Protein AF-A0A857JDK9-F1 (afdb_monomer)

Radius of gyration: 21.18 Å; Cα contacts (8 Å, |Δi|>4): 197; chains: 1; bounding box: 54×56×52 Å

Structure (mmCIF, N/CA/C/O backbone):
data_AF-A0A857JDK9-F1
#
_entry.id   AF-A0A857JDK9-F1
#
loop_
_atom_site.group_PDB
_atom_site.id
_atom_site.type_symbol
_atom_site.label_atom_id
_atom_site.label_alt_id
_atom_site.label_comp_id
_atom_site.label_asym_id
_atom_site.label_entity_id
_atom_site.label_seq_id
_atom_site.pdbx_PDB_ins_code
_atom_site.Cartn_x
_atom_site.Cartn_y
_atom_site.Cartn_z
_atom_site.occupancy
_atom_site.B_iso_or_equiv
_atom_site.auth_seq_id
_atom_site.auth_comp_id
_atom_site.auth_asym_id
_atom_site.auth_atom_id
_atom_site.pdbx_PDB_model_num
ATOM 1 N N . MET A 1 1 ? -16.443 28.268 -29.233 1.00 35.53 1 MET A N 1
ATOM 2 C CA . MET A 1 1 ? -16.401 27.951 -27.791 1.00 35.53 1 MET A CA 1
ATOM 3 C C . MET A 1 1 ? -15.581 29.027 -27.100 1.00 35.53 1 MET A C 1
ATOM 5 O O . MET A 1 1 ? -14.457 29.266 -27.519 1.00 35.53 1 MET A O 1
ATOM 9 N N . GLN A 1 2 ? -16.173 29.746 -26.145 1.00 27.56 2 GLN A N 1
ATOM 10 C CA . GLN A 1 2 ? -15.472 30.729 -25.313 1.00 27.56 2 GLN A CA 1
ATOM 11 C C . GLN A 1 2 ? -14.700 29.979 -24.227 1.00 27.56 2 GLN A C 1
ATOM 13 O O . GLN A 1 2 ? -15.303 29.246 -23.450 1.00 27.56 2 GLN A O 1
ATOM 18 N N . ILE A 1 3 ? -13.385 30.173 -24.167 1.00 32.03 3 ILE A N 1
ATOM 19 C CA . ILE A 1 3 ? -12.584 29.776 -23.008 1.00 32.03 3 ILE A CA 1
ATOM 20 C C . ILE A 1 3 ? -12.916 30.787 -21.906 1.00 32.03 3 ILE A C 1
ATOM 22 O O . ILE A 1 3 ? -12.549 31.960 -22.015 1.00 32.03 3 ILE A O 1
ATOM 26 N N . GLN A 1 4 ? -13.664 30.365 -20.883 1.00 35.44 4 GLN A N 1
ATOM 27 C CA . GLN A 1 4 ? -13.839 31.154 -19.665 1.00 35.44 4 GLN A CA 1
ATOM 28 C C . GLN A 1 4 ? -12.470 31.270 -18.987 1.00 35.44 4 GLN A C 1
ATOM 30 O O . GLN A 1 4 ? -11.986 30.332 -18.365 1.00 35.44 4 GLN A O 1
ATOM 35 N N . GLN A 1 5 ? -11.820 32.419 -19.163 1.00 38.00 5 GLN A N 1
ATOM 36 C CA . GLN A 1 5 ? -10.618 32.772 -18.421 1.00 38.00 5 GLN A CA 1
ATOM 37 C C . GLN A 1 5 ? -11.005 32.978 -16.955 1.00 38.00 5 GLN A C 1
ATOM 39 O O . GLN A 1 5 ? -11.599 34.001 -16.609 1.00 38.00 5 GLN A O 1
ATOM 44 N N . SER A 1 6 ? -10.648 32.034 -16.090 1.00 41.31 6 SER A N 1
ATOM 45 C CA . SER A 1 6 ? -10.535 32.245 -14.648 1.00 41.31 6 SER A CA 1
ATOM 46 C C . SER A 1 6 ? -9.428 33.277 -14.391 1.00 41.31 6 SER A C 1
ATOM 48 O O . SER A 1 6 ? -8.268 32.952 -14.157 1.00 41.31 6 SER A O 1
ATOM 50 N N . LYS A 1 7 ? -9.773 34.563 -14.524 1.00 42.25 7 LYS A N 1
ATOM 51 C CA . LYS A 1 7 ? -8.915 35.690 -14.151 1.00 42.25 7 LYS A CA 1
ATOM 52 C C . 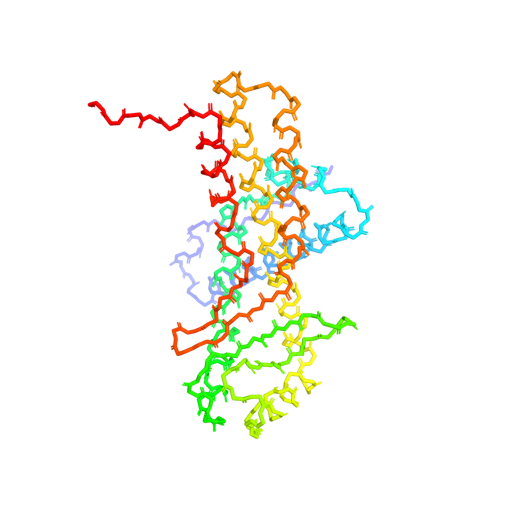LYS A 1 7 ? -9.014 35.920 -12.647 1.00 42.25 7 LYS A C 1
ATOM 54 O O . LYS A 1 7 ? -9.751 36.791 -12.200 1.00 42.25 7 LYS A O 1
ATOM 59 N N . THR A 1 8 ? -8.221 35.179 -11.896 1.00 50.22 8 THR A N 1
ATOM 60 C CA . THR A 1 8 ? -7.732 35.641 -10.596 1.00 50.22 8 THR A CA 1
ATOM 61 C C . THR A 1 8 ? -6.221 35.588 -10.704 1.00 50.22 8 THR A C 1
ATOM 63 O O . THR A 1 8 ? -5.626 34.515 -10.776 1.00 50.22 8 THR A O 1
ATOM 66 N N . SER A 1 9 ? -5.601 36.751 -10.889 1.00 49.38 9 SER A N 1
ATOM 67 C CA . SER A 1 9 ? -4.153 36.822 -11.053 1.00 49.38 9 SER A CA 1
ATOM 68 C C . SER A 1 9 ? -3.476 36.665 -9.691 1.00 49.38 9 SER A C 1
ATOM 70 O O . SER A 1 9 ? -4.052 37.010 -8.661 1.00 49.38 9 SER A O 1
ATOM 72 N N . LEU A 1 10 ? -2.220 36.210 -9.674 1.00 39.38 10 LEU A N 1
ATOM 73 C CA . LEU A 1 10 ? -1.397 36.128 -8.456 1.00 39.38 10 LEU A CA 1
ATOM 74 C C . LEU A 1 10 ? -1.313 37.466 -7.684 1.00 39.38 10 LEU A C 1
ATOM 76 O O . LEU A 1 10 ? -1.013 37.477 -6.495 1.00 39.38 10 LEU A O 1
ATOM 80 N N . PHE A 1 11 ? -1.597 38.592 -8.346 1.00 43.22 11 PHE A N 1
ATOM 81 C CA . PHE A 1 11 ? -1.639 39.919 -7.735 1.00 43.22 11 PHE A CA 1
ATOM 82 C C . PHE A 1 11 ? -2.925 40.189 -6.941 1.00 43.22 11 PHE A C 1
ATOM 84 O O . PHE A 1 11 ? -2.872 40.913 -5.950 1.00 43.22 11 PHE A O 1
ATOM 91 N N . ASP A 1 12 ? -4.052 39.580 -7.315 1.00 45.41 12 ASP A N 1
ATOM 92 C CA . ASP A 1 12 ? -5.313 39.684 -6.562 1.00 45.41 12 ASP A CA 1
ATOM 93 C C . ASP A 1 12 ? -5.228 38.903 -5.238 1.00 45.41 12 ASP A C 1
ATOM 95 O O . ASP A 1 12 ? -5.815 39.273 -4.224 1.00 45.41 12 ASP A O 1
ATOM 99 N N . TYR A 1 13 ? -4.404 37.857 -5.244 1.00 37.84 13 TYR A N 1
ATOM 100 C CA . TYR A 1 13 ? -4.172 36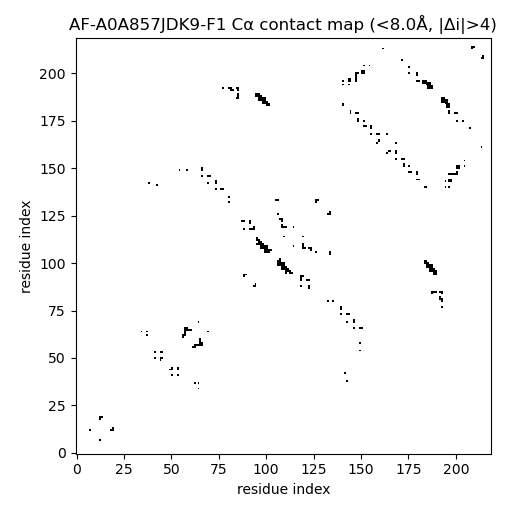.919 -4.154 1.00 37.84 13 TYR A CA 1
ATOM 101 C C . TYR A 1 13 ? -3.346 37.501 -2.988 1.00 37.84 13 TYR A C 1
ATOM 103 O O . TYR A 1 13 ? -3.531 37.123 -1.835 1.00 37.84 13 TYR A O 1
ATOM 111 N N . LEU A 1 14 ? -2.463 38.468 -3.260 1.00 41.88 14 LEU A N 1
ATOM 112 C CA . LEU A 1 14 ? -1.637 39.126 -2.236 1.00 41.88 14 LEU A CA 1
ATOM 113 C C . LEU A 1 14 ? -2.376 40.237 -1.468 1.00 41.88 14 LEU A C 1
ATOM 115 O O . LEU A 1 14 ? -1.897 40.668 -0.422 1.00 41.88 14 LEU A O 1
ATOM 119 N N . ASN A 1 15 ? -3.523 40.706 -1.972 1.00 46.59 15 ASN A N 1
ATOM 120 C CA . ASN A 1 15 ? -4.232 41.874 -1.435 1.00 46.59 15 ASN A CA 1
ATOM 121 C C . ASN A 1 15 ? -5.469 41.543 -0.579 1.00 46.59 15 ASN A C 1
ATOM 123 O O . ASN A 1 15 ? -5.971 42.442 0.090 1.00 46.59 15 ASN A O 1
ATOM 127 N N . ASN A 1 16 ? -5.962 40.298 -0.575 1.00 46.12 16 ASN A N 1
ATOM 128 C CA . ASN A 1 16 ? -7.158 39.895 0.179 1.00 46.12 16 ASN A CA 1
ATOM 129 C C . ASN A 1 16 ? -6.981 38.499 0.797 1.00 46.12 16 ASN A C 1
ATOM 131 O O . ASN A 1 16 ? -7.274 37.477 0.179 1.00 46.12 16 ASN A O 1
ATOM 135 N N . THR A 1 17 ? -6.509 38.454 2.042 1.00 48.12 17 THR A N 1
ATOM 136 C CA . THR A 1 17 ? -6.147 37.209 2.738 1.00 48.12 17 THR A CA 1
ATOM 137 C C . THR A 1 17 ? -7.332 36.281 3.028 1.00 48.12 17 THR A C 1
ATOM 139 O O . THR A 1 17 ? -7.146 35.071 3.022 1.00 48.12 17 THR A O 1
ATOM 142 N N . SER A 1 18 ? -8.556 36.792 3.216 1.00 49.06 18 SER A N 1
ATOM 143 C CA . SER A 1 18 ? -9.732 35.940 3.487 1.00 49.06 18 SER A CA 1
ATOM 144 C C . SER A 1 18 ? -10.300 35.252 2.242 1.00 49.06 18 SER A C 1
ATOM 146 O O . SER A 1 18 ? -10.781 34.125 2.330 1.00 49.06 18 SER A O 1
ATOM 148 N N . ASP A 1 19 ? -10.238 35.911 1.082 1.00 48.28 19 ASP A N 1
ATOM 149 C CA . ASP A 1 19 ? -10.703 35.338 -0.188 1.00 48.28 19 ASP A CA 1
ATOM 150 C C . ASP A 1 19 ? -9.644 34.410 -0.799 1.00 48.28 19 ASP A C 1
ATOM 152 O O . ASP A 1 19 ? -9.988 33.465 -1.506 1.00 48.28 19 ASP A O 1
ATOM 156 N N . ALA A 1 20 ? -8.362 34.637 -0.491 1.00 43.44 20 ALA A N 1
ATOM 157 C CA . ALA A 1 20 ? -7.249 33.798 -0.926 1.00 43.44 20 ALA A CA 1
ATOM 158 C C . ALA A 1 20 ? -7.304 32.384 -0.325 1.00 43.44 20 ALA A C 1
ATOM 160 O O . ALA A 1 20 ? -7.076 31.417 -1.053 1.00 43.44 20 ALA A O 1
ATOM 161 N N . ASP A 1 21 ? -7.669 32.245 0.953 1.00 41.09 21 ASP A N 1
ATOM 162 C CA . ASP A 1 21 ? -7.816 30.938 1.608 1.00 41.09 21 ASP A CA 1
ATOM 163 C C . ASP A 1 21 ? -9.033 30.169 1.080 1.00 41.09 21 ASP A C 1
ATOM 165 O O . ASP A 1 21 ? -8.937 28.977 0.802 1.00 41.09 21 ASP A O 1
ATOM 169 N N . ALA A 1 22 ? -10.166 30.841 0.853 1.00 44.59 22 ALA A N 1
ATOM 170 C CA . ALA A 1 22 ? -11.345 30.213 0.253 1.00 44.59 22 ALA A CA 1
ATOM 171 C C . ALA A 1 22 ? -11.116 29.846 -1.225 1.00 44.59 22 ALA A C 1
A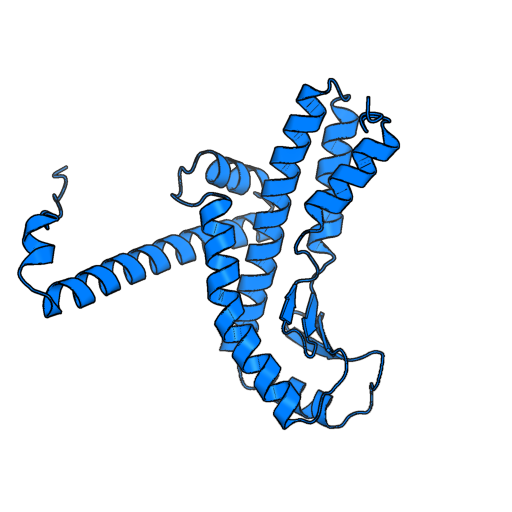TOM 173 O O . ALA A 1 22 ? -11.549 28.785 -1.676 1.00 44.59 22 ALA A O 1
ATOM 174 N N . ALA A 1 23 ? -10.396 30.685 -1.976 1.00 43.09 23 ALA A N 1
ATOM 175 C CA . ALA A 1 23 ? -10.008 30.406 -3.354 1.00 43.09 23 ALA A CA 1
ATOM 176 C C . ALA A 1 23 ? -9.020 29.235 -3.425 1.00 43.09 23 ALA A C 1
ATOM 178 O O . ALA A 1 23 ? -9.242 28.319 -4.213 1.00 43.09 23 ALA A O 1
ATOM 179 N N . LEU A 1 24 ? -7.994 29.205 -2.567 1.00 38.72 24 LEU A N 1
ATOM 180 C CA . LEU A 1 24 ? -7.112 28.047 -2.414 1.00 38.72 24 LEU A CA 1
ATOM 181 C C . LEU A 1 24 ? -7.887 26.799 -2.071 1.00 38.72 24 LEU A C 1
ATOM 183 O O . LEU A 1 24 ? -7.685 25.784 -2.716 1.00 38.72 24 LEU A O 1
ATOM 187 N N . GLN A 1 25 ? -8.758 26.872 -1.069 1.00 41.59 25 GLN A N 1
ATOM 188 C CA . GLN A 1 25 ? -9.520 25.723 -0.626 1.00 41.59 25 GLN A CA 1
ATOM 189 C C . GLN A 1 25 ? -10.416 25.225 -1.757 1.00 41.59 25 GLN A C 1
ATOM 191 O O . GLN A 1 25 ? -10.451 24.032 -2.004 1.00 41.59 25 GLN A O 1
ATOM 196 N N . SER A 1 26 ? -11.027 26.119 -2.540 1.00 39.31 26 SER A N 1
ATOM 197 C CA . SER A 1 26 ? -11.817 25.738 -3.715 1.00 39.31 26 SER A CA 1
ATOM 198 C C . SER A 1 26 ? -10.978 25.153 -4.857 1.00 39.31 26 SER A C 1
ATOM 200 O O . SER A 1 26 ? -11.434 24.233 -5.526 1.00 39.31 26 SER A O 1
ATOM 202 N N . VAL A 1 27 ? -9.744 25.627 -5.067 1.00 41.16 27 VAL A N 1
ATOM 203 C CA . VAL A 1 27 ? -8.802 25.070 -6.053 1.00 41.16 27 VAL A CA 1
ATOM 204 C C . VAL A 1 27 ? -8.286 23.710 -5.590 1.00 41.16 27 VAL A C 1
ATOM 206 O O . VAL A 1 27 ? -8.228 22.780 -6.387 1.00 41.16 27 VAL A O 1
ATOM 209 N N . VAL A 1 28 ? -7.978 23.575 -4.302 1.00 43.22 28 VAL A N 1
ATOM 210 C CA . VAL A 1 28 ? -7.569 22.332 -3.645 1.00 43.22 28 VAL A CA 1
ATOM 211 C C . VAL A 1 28 ? -8.711 21.324 -3.659 1.00 43.22 28 VAL A C 1
ATOM 213 O O . VAL A 1 28 ? -8.476 20.159 -3.945 1.00 43.22 28 VAL A O 1
ATOM 216 N N . ASP A 1 29 ? -9.946 21.743 -3.402 1.00 41.91 29 ASP A N 1
ATOM 217 C CA . ASP A 1 29 ? -11.120 20.872 -3.402 1.00 41.91 29 ASP A CA 1
ATOM 218 C C . ASP A 1 29 ? -11.537 20.501 -4.830 1.00 41.91 29 ASP A C 1
ATOM 220 O O . ASP A 1 29 ? -11.899 19.355 -5.082 1.00 41.91 29 ASP A O 1
ATOM 224 N N . ALA A 1 30 ? -11.402 21.411 -5.799 1.00 38.66 30 ALA A N 1
ATOM 225 C CA . ALA A 1 30 ? -11.579 21.100 -7.217 1.00 38.66 30 ALA A CA 1
ATOM 226 C C . ALA A 1 30 ? -10.487 20.150 -7.734 1.00 38.66 30 ALA A C 1
ATOM 228 O O . ALA A 1 30 ? -10.795 19.220 -8.477 1.00 38.66 30 ALA A O 1
ATOM 229 N N . GLN A 1 31 ? -9.230 20.330 -7.313 1.00 40.09 31 GLN A N 1
ATOM 230 C CA . GLN A 1 31 ? -8.159 19.371 -7.586 1.00 40.09 31 GLN A CA 1
ATOM 231 C C . GLN A 1 31 ? -8.458 18.029 -6.937 1.00 40.09 31 GLN A C 1
ATOM 233 O O . GLN A 1 31 ? -8.435 17.030 -7.638 1.00 40.09 31 GLN A O 1
ATOM 238 N N . LYS A 1 32 ? -8.809 17.986 -5.649 1.00 42.72 32 LYS A N 1
ATOM 239 C CA . LYS A 1 32 ? -9.212 16.750 -4.968 1.00 42.72 32 LYS A CA 1
ATOM 240 C C . LYS A 1 32 ? -10.331 16.050 -5.729 1.00 42.72 32 LYS A C 1
ATOM 242 O O . LYS A 1 32 ? -10.192 14.874 -6.010 1.00 42.72 32 LYS A O 1
ATOM 247 N N . ASN A 1 33 ? -11.387 16.755 -6.131 1.00 45.09 33 ASN A N 1
ATOM 248 C CA . ASN A 1 33 ? -12.508 16.157 -6.860 1.00 45.09 33 ASN A CA 1
ATOM 249 C C . ASN A 1 33 ? -12.108 15.622 -8.245 1.00 45.09 33 ASN A C 1
ATOM 251 O O . ASN A 1 33 ? -12.522 14.525 -8.605 1.00 45.09 33 ASN A O 1
ATOM 255 N N . ASN A 1 34 ? -11.276 16.345 -9.000 1.00 47.91 34 ASN A N 1
ATOM 256 C CA . ASN A 1 34 ? -10.747 15.859 -10.282 1.00 47.91 34 ASN A CA 1
ATOM 257 C C . ASN A 1 34 ? -9.787 14.671 -10.102 1.00 47.91 34 ASN A C 1
ATOM 259 O O . ASN A 1 34 ? -9.758 13.771 -10.933 1.00 47.91 34 ASN A O 1
ATOM 263 N N . LEU A 1 35 ? -9.032 14.647 -9.004 1.00 49.50 35 LEU A N 1
ATOM 264 C CA . LEU A 1 35 ? -8.127 13.556 -8.648 1.00 49.50 35 LEU A CA 1
ATOM 265 C C . LEU A 1 35 ? -8.890 12.316 -8.169 1.00 49.50 35 LEU A C 1
ATOM 267 O O . LEU A 1 35 ? -8.536 11.219 -8.571 1.00 49.50 35 LEU A O 1
ATOM 271 N N . TYR A 1 36 ? -9.953 12.470 -7.373 1.00 49.72 36 TYR A N 1
ATOM 272 C CA . TYR A 1 36 ? -10.844 11.372 -6.980 1.00 49.72 36 TYR A CA 1
ATOM 273 C C . TYR A 1 36 ? -11.598 10.805 -8.184 1.00 49.72 36 TYR A C 1
ATOM 275 O O . TYR A 1 36 ? -11.778 9.598 -8.269 1.00 49.72 36 TYR A O 1
ATOM 283 N N . ALA A 1 37 ? -11.996 11.649 -9.141 1.00 51.91 37 ALA A N 1
ATOM 284 C CA . ALA A 1 37 ? -12.557 11.183 -10.407 1.00 51.91 37 ALA A CA 1
ATOM 285 C C . ALA A 1 37 ? -11.515 10.409 -11.232 1.00 51.91 37 ALA A C 1
ATOM 287 O O . ALA A 1 37 ? -11.806 9.315 -11.695 1.00 51.91 37 ALA A O 1
ATOM 288 N N . GLY A 1 38 ? -10.284 10.924 -11.341 1.00 52.78 38 GLY A N 1
ATOM 289 C CA . GLY A 1 38 ? -9.185 10.229 -12.015 1.00 52.78 38 GLY A CA 1
ATOM 290 C C . GLY A 1 38 ? -8.786 8.918 -11.332 1.00 52.78 38 GLY A C 1
ATOM 291 O O . GLY A 1 38 ? -8.451 7.959 -12.016 1.00 52.78 38 GLY A O 1
ATOM 292 N N . LEU A 1 39 ? -8.863 8.854 -10.001 1.00 53.47 39 LEU A N 1
ATOM 293 C CA . LEU A 1 39 ? -8.615 7.643 -9.225 1.00 53.47 39 LEU A CA 1
ATOM 294 C C . LEU A 1 39 ? -9.748 6.632 -9.380 1.00 53.47 39 LEU A C 1
ATOM 296 O O . LEU A 1 39 ? -9.473 5.471 -9.625 1.00 53.47 39 LEU A O 1
ATOM 300 N N . SER A 1 40 ? -11.005 7.070 -9.324 1.00 56.97 40 SER A N 1
ATOM 301 C CA . SER A 1 40 ? -12.151 6.194 -9.572 1.00 56.97 40 SER A CA 1
ATOM 302 C C . SER A 1 40 ? -12.147 5.669 -11.009 1.00 56.97 40 SER A C 1
ATOM 304 O O . SER A 1 40 ? -12.473 4.511 -11.247 1.00 56.97 40 SER A O 1
ATOM 306 N N . ASP A 1 41 ? -11.721 6.479 -11.981 1.00 60.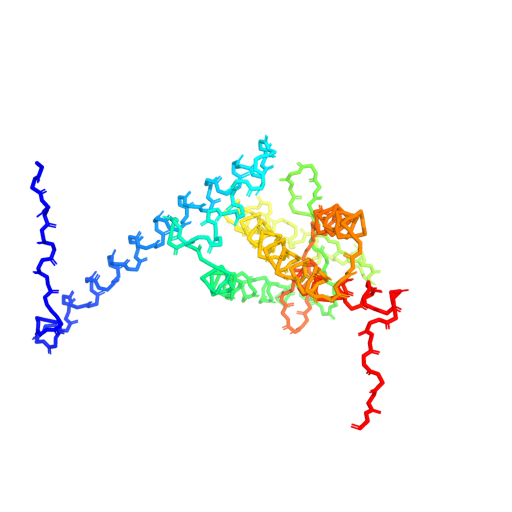41 41 ASP A N 1
ATOM 307 C CA . ASP A 1 41 ? -11.490 6.020 -13.349 1.00 60.41 41 ASP A CA 1
ATOM 308 C C . ASP A 1 41 ? -10.356 4.990 -13.400 1.00 60.41 41 ASP A C 1
ATOM 310 O O . ASP A 1 41 ? -10.487 3.979 -14.086 1.00 60.41 41 ASP A O 1
ATOM 314 N N . VAL A 1 42 ? -9.262 5.192 -12.662 1.00 56.50 42 VAL A N 1
ATOM 315 C CA . VAL A 1 42 ? -8.186 4.201 -12.526 1.00 56.50 42 VAL A CA 1
ATOM 316 C C . VAL A 1 42 ? -8.713 2.908 -11.897 1.00 56.50 42 VAL A C 1
ATOM 318 O O . VAL A 1 42 ? -8.588 1.866 -12.523 1.00 56.50 42 VAL A O 1
ATOM 321 N N . GLU A 1 43 ? -9.372 2.959 -10.741 1.00 55.69 43 GLU A N 1
ATOM 322 C CA . GLU A 1 43 ? -9.966 1.814 -10.034 1.00 55.69 43 GLU A CA 1
ATOM 323 C C . GLU A 1 43 ? -10.975 1.055 -10.899 1.00 55.69 43 GLU A C 1
ATOM 325 O O . GLU A 1 43 ? -10.948 -0.172 -10.968 1.00 55.69 43 GLU A O 1
ATOM 330 N N . ASN A 1 44 ? -11.823 1.768 -11.643 1.00 57.47 44 ASN A N 1
ATOM 331 C CA . ASN A 1 44 ? -12.746 1.150 -12.591 1.00 57.47 44 ASN A CA 1
ATOM 332 C C . ASN A 1 44 ? -12.003 0.46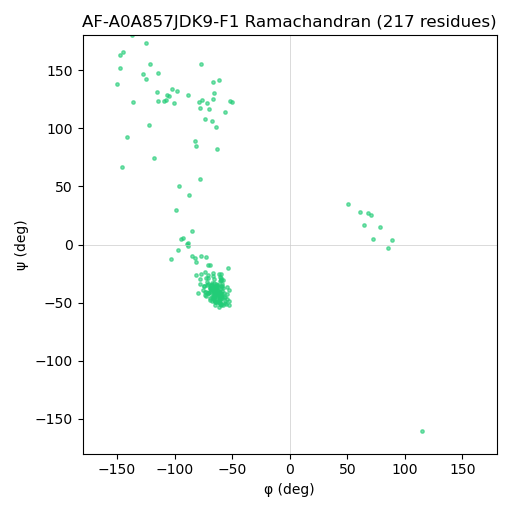6 -13.747 1.00 57.47 44 ASN A C 1
ATOM 334 O O . ASN A 1 44 ? -12.420 -0.604 -14.195 1.00 57.47 44 ASN A O 1
ATOM 338 N N . ASN A 1 45 ? -10.896 1.035 -14.233 1.00 55.12 45 ASN A N 1
ATOM 339 C CA . ASN A 1 45 ? -10.052 0.389 -15.242 1.00 55.12 45 ASN A CA 1
ATOM 340 C C . ASN A 1 45 ? -9.285 -0.816 -14.666 1.00 55.12 45 ASN A C 1
ATOM 342 O O . ASN A 1 45 ? -9.149 -1.822 -15.360 1.00 55.12 45 ASN A O 1
ATOM 346 N N . LEU A 1 46 ? -8.875 -0.775 -13.393 1.00 53.66 46 LEU A N 1
ATOM 347 C CA . LEU A 1 46 ? -8.310 -1.919 -12.668 1.00 53.66 46 LEU A CA 1
ATOM 348 C C . LEU A 1 46 ? -9.329 -3.064 -12.569 1.00 53.66 46 LEU A C 1
ATOM 350 O O . LEU A 1 46 ? -9.035 -4.188 -12.975 1.00 53.66 46 LEU A O 1
ATOM 354 N N . ALA A 1 47 ? -10.557 -2.758 -12.146 1.00 52.16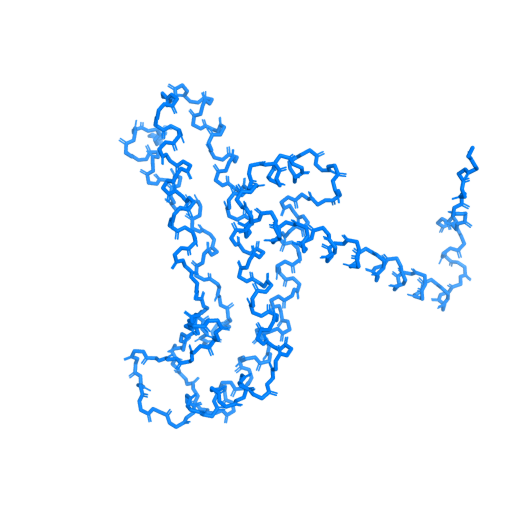 47 ALA A N 1
ATOM 355 C CA . ALA A 1 47 ? -11.644 -3.726 -12.010 1.00 52.16 47 ALA A CA 1
ATOM 356 C C . ALA A 1 47 ? -12.137 -4.302 -13.352 1.00 52.16 47 ALA A C 1
ATOM 358 O O . ALA A 1 47 ? -12.645 -5.422 -13.400 1.00 52.16 47 ALA A O 1
ATOM 359 N N . THR A 1 48 ? -12.000 -3.553 -14.452 1.00 53.72 48 THR A N 1
ATOM 360 C CA . THR A 1 48 ? -12.424 -3.982 -15.801 1.00 53.72 48 THR A CA 1
ATOM 361 C C . THR A 1 48 ? -11.296 -4.573 -16.651 1.00 53.72 48 THR A C 1
ATOM 363 O O . THR A 1 48 ? -11.567 -5.080 -17.739 1.00 53.72 48 THR A O 1
ATOM 366 N N . GLY A 1 49 ? -10.052 -4.569 -16.156 1.00 50.88 49 GLY A N 1
ATOM 367 C CA . GLY A 1 49 ? -8.889 -5.155 -16.830 1.00 50.88 49 GLY A CA 1
ATOM 368 C C . GLY A 1 49 ? -8.127 -4.219 -17.778 1.00 50.88 49 GLY A C 1
ATOM 369 O O . GLY A 1 49 ? -7.141 -4.654 -18.367 1.00 50.88 49 GLY A O 1
ATOM 370 N N . ASN A 1 50 ? -8.502 -2.942 -17.880 1.00 60.41 50 ASN A N 1
ATOM 371 C CA . ASN A 1 50 ? -7.853 -1.922 -18.721 1.00 60.41 50 ASN A CA 1
ATOM 372 C C . ASN A 1 50 ? -6.681 -1.221 -18.005 1.00 60.41 50 ASN A C 1
ATOM 374 O O . ASN A 1 50 ? -6.531 0.002 -18.045 1.00 60.41 50 ASN A O 1
ATOM 378 N N . ILE A 1 51 ? -5.863 -1.997 -17.297 1.00 61.66 51 ILE A N 1
ATOM 379 C CA . ILE A 1 51 ? -4.778 -1.482 -16.448 1.00 61.66 51 ILE A CA 1
ATOM 380 C C . ILE A 1 51 ? -3.714 -0.761 -17.282 1.00 61.66 51 ILE A C 1
ATOM 382 O O . ILE A 1 51 ? -3.211 0.284 -16.874 1.00 61.66 51 ILE A O 1
ATOM 386 N N . ASP A 1 52 ? -3.415 -1.287 -18.469 1.00 62.72 52 ASP A N 1
ATOM 387 C CA . ASP A 1 52 ? -2.371 -0.752 -19.343 1.00 62.72 52 ASP A CA 1
ATOM 388 C C . ASP A 1 52 ? -2.723 0.653 -19.857 1.00 62.72 52 ASP A C 1
ATOM 390 O O . ASP A 1 52 ? -1.899 1.564 -19.757 1.00 62.72 52 ASP A O 1
ATOM 394 N N . ASP A 1 53 ? -3.974 0.872 -20.274 1.00 67.25 53 ASP A N 1
ATOM 395 C CA . ASP A 1 53 ? -4.482 2.185 -20.701 1.00 67.25 53 ASP A CA 1
ATOM 396 C C . ASP A 1 53 ? -4.462 3.208 -19.550 1.00 67.25 53 ASP A C 1
ATOM 398 O O . ASP A 1 53 ? -4.138 4.386 -19.739 1.00 67.25 53 ASP A O 1
ATOM 402 N N . ALA A 1 54 ? -4.806 2.775 -18.332 1.00 66.00 54 ALA A N 1
ATOM 403 C CA . ALA A 1 54 ? -4.764 3.629 -17.147 1.00 66.00 54 ALA A CA 1
ATOM 404 C C . ALA A 1 54 ? -3.323 4.039 -16.797 1.00 66.00 54 ALA A C 1
ATOM 406 O O . ALA A 1 54 ? -3.068 5.204 -16.475 1.00 66.00 54 ALA A O 1
ATOM 407 N N . LEU A 1 55 ? -2.373 3.107 -16.908 1.00 65.06 55 LEU A N 1
ATOM 408 C CA . LEU A 1 55 ? -0.954 3.364 -16.670 1.00 65.06 55 LEU A CA 1
ATOM 409 C C . LEU A 1 55 ? -0.337 4.257 -17.758 1.00 65.06 55 LEU A C 1
ATOM 411 O O . LEU A 1 55 ? 0.453 5.151 -17.445 1.00 65.06 55 LEU A O 1
ATOM 415 N N . GLU A 1 56 ? -0.731 4.101 -19.022 1.00 68.00 56 GLU A N 1
ATOM 416 C CA . GLU A 1 56 ? -0.291 4.983 -20.110 1.00 68.00 56 GLU A CA 1
ATOM 417 C C . GLU A 1 56 ? -0.792 6.425 -19.918 1.00 68.00 56 GLU A C 1
ATOM 419 O O . GLU A 1 56 ? -0.033 7.390 -20.071 1.00 68.00 56 GLU A O 1
ATOM 424 N N . ARG A 1 57 ? -2.044 6.593 -19.480 1.00 67.69 57 ARG A N 1
ATOM 425 C CA . ARG A 1 57 ? -2.616 7.904 -19.121 1.00 67.69 57 ARG A CA 1
ATOM 426 C C . ARG A 1 57 ? -1.937 8.549 -17.917 1.00 67.69 57 ARG A C 1
ATOM 428 O O . ARG A 1 57 ? -1.757 9.768 -17.886 1.00 67.69 57 ARG A O 1
ATOM 435 N N . LEU A 1 58 ? -1.533 7.743 -16.937 1.00 67.12 58 LEU A N 1
ATOM 436 C CA . LEU A 1 58 ? -0.744 8.212 -15.802 1.00 67.12 58 LEU A CA 1
ATOM 437 C C . LEU A 1 58 ? 0.643 8.702 -16.243 1.00 67.12 58 LEU A C 1
ATOM 439 O O . LEU A 1 58 ? 1.121 9.743 -15.789 1.00 67.12 58 LEU A O 1
ATOM 443 N N . LYS A 1 59 ? 1.294 7.979 -17.153 1.00 62.78 59 LYS A N 1
ATOM 444 C CA . LYS A 1 59 ? 2.629 8.334 -17.655 1.00 62.78 59 LYS A CA 1
ATOM 445 C C . LYS A 1 59 ? 2.622 9.568 -18.543 1.00 62.78 59 LYS A C 1
ATOM 447 O O . LYS A 1 59 ? 3.506 10.414 -18.431 1.00 62.78 59 LYS A O 1
ATOM 452 N N . SER A 1 60 ? 1.629 9.677 -19.417 1.00 64.44 60 SER A N 1
ATOM 453 C CA . SER A 1 60 ? 1.449 10.848 -20.279 1.00 64.44 60 SER A CA 1
ATOM 454 C C . SER A 1 60 ? 1.026 12.092 -19.493 1.00 64.44 60 SER A C 1
ATOM 456 O O . SER A 1 60 ? 1.151 13.208 -19.998 1.00 64.44 60 SER A O 1
ATOM 458 N N . GLY A 1 61 ? 0.535 11.921 -18.258 1.00 56.59 61 GLY A N 1
ATOM 459 C CA . GLY A 1 61 ? -0.040 13.001 -17.464 1.00 56.59 61 GLY A CA 1
ATOM 460 C C . GLY A 1 61 ? -1.308 13.576 -18.097 1.00 56.59 61 GLY A C 1
ATOM 461 O O . GLY A 1 61 ? -1.721 14.673 -17.720 1.00 56.59 61 GLY A O 1
ATOM 462 N N . GLU A 1 62 ? -1.925 12.857 -19.043 1.00 54.38 62 GLU A N 1
ATOM 463 C CA . GLU A 1 62 ? -3.113 13.284 -19.792 1.00 54.38 62 GLU A CA 1
ATOM 464 C C . GLU A 1 62 ? -4.302 13.554 -18.854 1.00 54.38 62 GLU A C 1
ATOM 466 O O . GLU A 1 62 ? -5.091 14.467 -19.088 1.00 54.38 62 GLU A O 1
ATOM 471 N N . ASN A 1 63 ? -4.343 12.855 -17.714 1.00 53.69 63 ASN A N 1
ATOM 472 C CA . ASN A 1 63 ? -5.328 13.052 -16.647 1.00 53.69 63 ASN A CA 1
ATOM 473 C C . ASN A 1 63 ? -4.856 14.002 -15.523 1.00 53.69 63 ASN A C 1
ATOM 475 O O . ASN A 1 63 ? -5.531 14.145 -14.506 1.00 53.69 63 ASN A O 1
ATOM 479 N N . GLY A 1 64 ? -3.677 14.624 -15.646 1.00 54.88 64 GLY A N 1
ATOM 480 C CA . GLY A 1 64 ? -3.078 15.467 -14.599 1.00 54.88 64 GLY A CA 1
ATOM 481 C C . GLY A 1 64 ? -2.530 14.705 -13.379 1.00 54.88 64 GLY A C 1
ATOM 482 O O . GLY A 1 64 ? -2.074 15.329 -12.419 1.00 54.88 64 GLY A O 1
ATOM 483 N N . VAL A 1 65 ? -2.545 13.369 -13.414 1.00 60.69 65 VAL A N 1
ATOM 484 C CA . VAL A 1 65 ? -2.022 12.472 -12.374 1.00 60.69 65 VAL A CA 1
ATOM 485 C C . VAL A 1 65 ? -0.734 11.832 -12.883 1.00 60.69 65 VAL A C 1
ATOM 487 O O . VAL A 1 65 ? -0.744 11.209 -13.935 1.00 60.69 65 VAL A O 1
ATOM 490 N N . ASN A 1 66 ? 0.364 11.981 -12.141 1.00 76.50 66 ASN A N 1
ATOM 491 C CA . ASN A 1 66 ? 1.624 11.265 -12.365 1.00 76.50 66 ASN A CA 1
ATOM 492 C C . ASN A 1 66 ? 2.039 10.534 -11.075 1.00 76.50 66 ASN A C 1
ATOM 494 O O . ASN A 1 66 ? 1.429 10.753 -10.025 1.00 76.50 66 ASN A O 1
ATOM 498 N N . LEU A 1 67 ? 3.092 9.709 -11.126 1.00 80.25 67 LEU A N 1
ATOM 499 C CA . LEU A 1 67 ? 3.575 8.949 -9.960 1.00 80.25 67 LEU A CA 1
ATOM 500 C C . LEU A 1 67 ? 3.838 9.823 -8.730 1.00 80.25 67 LEU A C 1
ATOM 502 O O . LEU A 1 67 ? 3.490 9.449 -7.616 1.00 80.25 67 LEU A O 1
ATOM 506 N N . LYS A 1 68 ? 4.385 11.027 -8.922 1.00 83.06 68 LYS A N 1
ATOM 507 C CA . LYS A 1 68 ? 4.630 11.966 -7.824 1.00 83.06 68 LYS A CA 1
ATOM 508 C C . LYS A 1 68 ? 3.326 12.498 -7.225 1.00 83.06 68 LYS A C 1
ATOM 510 O O . LYS A 1 68 ? 3.240 12.703 -6.018 1.00 83.06 68 LYS A O 1
ATOM 515 N N . THR A 1 69 ? 2.308 12.758 -8.040 1.00 79.12 69 THR A N 1
ATOM 516 C CA . THR A 1 69 ? 0.978 13.145 -7.550 1.00 79.12 69 THR A CA 1
ATOM 517 C C . THR A 1 69 ? 0.346 12.004 -6.753 1.00 79.12 69 THR A C 1
ATOM 519 O O . THR A 1 69 ? -0.155 12.261 -5.660 1.00 79.12 69 THR A O 1
ATOM 522 N N . LEU A 1 70 ? 0.434 10.759 -7.236 1.00 81.50 70 LEU A N 1
ATOM 523 C CA . LEU A 1 70 ? -0.046 9.581 -6.503 1.00 81.50 70 LEU A CA 1
ATOM 524 C C . LEU A 1 70 ? 0.672 9.395 -5.169 1.00 81.50 70 LEU A C 1
ATOM 526 O O . LEU A 1 70 ? 0.015 9.220 -4.149 1.00 81.50 70 LEU A O 1
ATOM 530 N N . ASP A 1 71 ? 1.998 9.500 -5.158 1.00 85.31 71 ASP A N 1
ATOM 531 C CA . ASP A 1 71 ? 2.809 9.390 -3.946 1.00 85.31 71 ASP A CA 1
ATOM 532 C C . ASP A 1 71 ? 2.394 10.412 -2.875 1.00 85.31 71 ASP A C 1
ATOM 534 O O . ASP A 1 71 ? 2.185 10.086 -1.703 1.00 85.31 71 ASP A O 1
ATOM 538 N N . ASN A 1 72 ? 2.184 11.663 -3.297 1.00 81.75 72 ASN A N 1
ATOM 539 C CA . ASN A 1 72 ? 1.696 12.717 -2.413 1.00 81.75 72 ASN A CA 1
ATOM 540 C C . ASN A 1 72 ? 0.274 12.441 -1.909 1.00 81.75 72 ASN A C 1
ATOM 542 O O . ASN A 1 72 ? -0.016 12.710 -0.744 1.00 81.75 72 ASN A O 1
ATOM 546 N N . MET A 1 73 ? -0.615 11.920 -2.761 1.00 81.69 73 MET A N 1
ATOM 547 C CA . MET A 1 73 ? -1.979 11.553 -2.371 1.00 81.69 73 MET A CA 1
ATOM 548 C C . MET A 1 73 ? -1.988 10.397 -1.376 1.00 81.69 73 MET A C 1
ATOM 550 O O . MET A 1 73 ? -2.697 10.480 -0.373 1.00 81.69 73 MET A O 1
ATOM 554 N N . LEU A 1 74 ? -1.186 9.361 -1.620 1.00 86.19 74 LEU A N 1
ATOM 555 C CA . LEU A 1 74 ? -1.027 8.234 -0.713 1.00 86.19 74 LEU A CA 1
ATOM 556 C C . LEU A 1 74 ? -0.513 8.733 0.638 1.00 86.19 74 LEU A C 1
ATOM 558 O O . LEU A 1 74 ? -1.158 8.530 1.661 1.00 86.19 74 LEU A O 1
ATOM 562 N N . SER A 1 75 ? 0.577 9.504 0.632 1.00 86.06 75 SER A N 1
ATOM 563 C CA . SER A 1 75 ? 1.165 10.091 1.838 1.00 86.06 75 SER A CA 1
ATOM 564 C C . SER A 1 75 ? 0.191 10.995 2.599 1.00 86.06 75 SER A C 1
ATOM 566 O O . SER A 1 75 ? 0.165 10.985 3.828 1.00 86.06 75 SER A O 1
ATOM 568 N N . PHE A 1 76 ? -0.608 11.802 1.897 1.00 84.00 76 PHE A N 1
ATOM 569 C CA . PHE A 1 76 ? -1.588 12.695 2.514 1.00 84.00 76 PHE A CA 1
ATOM 570 C C . PHE A 1 76 ? -2.745 11.923 3.155 1.00 84.00 76 PHE A C 1
ATOM 572 O O . PHE A 1 76 ? -3.091 12.192 4.305 1.00 84.00 76 PHE A O 1
ATOM 579 N N . ASN A 1 77 ? -3.329 10.964 2.432 1.00 83.50 77 ASN A N 1
ATOM 580 C CA . ASN A 1 77 ? -4.462 10.182 2.923 1.00 83.50 77 ASN A CA 1
ATOM 581 C C . ASN A 1 77 ? -4.047 9.192 4.019 1.00 83.50 77 ASN A C 1
ATOM 583 O O . ASN A 1 77 ? -4.815 8.986 4.959 1.00 83.50 77 ASN A O 1
ATOM 587 N N . MET A 1 78 ? -2.822 8.661 3.956 1.00 89.25 78 MET A N 1
ATOM 588 C CA . MET A 1 78 ? -2.273 7.782 4.987 1.00 89.25 78 MET A CA 1
ATOM 589 C C . MET A 1 78 ? -2.177 8.475 6.341 1.00 89.25 78 MET A C 1
ATOM 591 O O . MET A 1 78 ? -2.538 7.862 7.330 1.00 89.25 78 MET A O 1
ATOM 595 N N . ARG A 1 79 ? -1.761 9.749 6.424 1.00 87.38 79 ARG A N 1
ATOM 596 C CA . ARG A 1 79 ? -1.557 10.426 7.726 1.00 87.38 79 ARG A CA 1
ATOM 597 C C . ARG A 1 79 ? -2.774 10.346 8.642 1.00 87.38 79 ARG A C 1
ATOM 599 O O . ARG A 1 79 ? -2.644 9.902 9.774 1.00 87.38 79 ARG A O 1
ATOM 606 N N . GLY A 1 80 ? -3.948 10.729 8.139 1.00 88.06 80 GLY A N 1
ATOM 607 C CA . GLY A 1 80 ? -5.166 10.740 8.953 1.00 88.06 80 GLY A CA 1
ATOM 608 C C . GLY A 1 80 ? -5.631 9.339 9.354 1.00 88.06 80 GLY A C 1
ATOM 609 O O . GLY A 1 80 ? -6.131 9.154 10.457 1.00 88.06 80 GLY A O 1
ATOM 610 N N . VAL A 1 81 ? -5.443 8.349 8.477 1.00 92.00 81 VAL A N 1
ATOM 611 C CA . VAL A 1 81 ? -5.788 6.948 8.764 1.00 92.00 81 VAL A CA 1
ATOM 612 C C . VAL A 1 81 ? -4.798 6.338 9.760 1.00 92.00 81 VAL A C 1
ATOM 614 O O . VAL A 1 81 ? -5.213 5.656 10.694 1.00 92.00 81 VAL A O 1
ATOM 617 N N . THR A 1 82 ? -3.505 6.629 9.610 1.00 92.62 82 THR A N 1
ATOM 618 C CA . THR A 1 82 ? -2.447 6.220 10.536 1.00 92.62 82 THR A CA 1
ATOM 619 C C . THR A 1 82 ? -2.685 6.790 11.924 1.00 92.62 82 THR A C 1
ATOM 621 O O . THR A 1 82 ? -2.639 6.030 12.885 1.00 92.62 82 THR A O 1
ATOM 624 N N . GLU A 1 83 ? -2.944 8.094 12.043 1.00 92.31 83 GLU A N 1
ATOM 625 C CA . GLU A 1 83 ? -3.231 8.744 13.327 1.00 92.31 83 GLU A CA 1
ATOM 626 C C . GLU A 1 83 ? -4.441 8.090 14.008 1.00 92.31 83 GLU A C 1
ATOM 628 O O . GLU A 1 83 ? -4.316 7.603 15.131 1.00 92.31 83 GLU A O 1
ATOM 633 N N . ASP A 1 84 ? -5.567 7.969 13.296 1.00 92.81 84 ASP A N 1
ATOM 634 C CA . ASP A 1 84 ? -6.799 7.380 13.834 1.00 92.81 84 ASP A CA 1
ATOM 635 C C . ASP A 1 84 ? -6.605 5.927 14.299 1.00 92.81 84 ASP A C 1
ATOM 637 O O . ASP A 1 84 ? -6.925 5.575 15.437 1.00 92.81 84 ASP A O 1
ATOM 641 N N . LEU A 1 85 ? -6.034 5.068 13.448 1.00 94.12 85 LEU A N 1
ATOM 642 C CA . LEU A 1 85 ? -5.848 3.653 13.776 1.00 94.12 85 LEU A CA 1
ATOM 643 C C . LEU A 1 85 ? -4.795 3.433 14.864 1.00 94.12 85 LEU A C 1
ATOM 645 O O . LEU A 1 85 ? -4.987 2.567 15.717 1.00 94.12 85 LEU A O 1
ATOM 649 N N . THR A 1 86 ? -3.712 4.212 14.869 1.00 93.56 86 THR A N 1
ATOM 650 C CA . THR A 1 86 ? -2.643 4.085 15.873 1.00 93.56 86 THR A CA 1
ATOM 651 C C . THR A 1 86 ? -3.128 4.529 17.247 1.00 93.56 86 THR A C 1
ATOM 653 O O . THR A 1 86 ? -2.914 3.818 18.230 1.00 93.56 86 THR A O 1
ATOM 656 N N . ASP A 1 87 ? -3.816 5.668 17.332 1.00 93.38 87 ASP A N 1
ATOM 657 C CA . ASP A 1 87 ? -4.372 6.153 18.596 1.00 93.38 87 ASP A CA 1
ATOM 658 C C . ASP A 1 87 ? -5.442 5.191 19.113 1.00 93.38 87 ASP A C 1
ATOM 660 O O . ASP A 1 87 ? -5.426 4.795 20.282 1.00 93.38 87 ASP A O 1
ATOM 664 N N . ARG A 1 88 ? -6.305 4.697 18.216 1.00 94.50 88 ARG A N 1
ATOM 665 C CA . ARG A 1 88 ? -7.302 3.687 18.566 1.00 94.50 88 ARG A CA 1
ATOM 666 C C . ARG A 1 88 ? -6.668 2.393 19.067 1.00 94.50 88 ARG A C 1
ATOM 668 O O . ARG A 1 88 ? -7.159 1.822 20.037 1.00 94.50 88 ARG A O 1
ATOM 675 N N . ALA A 1 89 ? -5.603 1.914 18.433 1.00 93.62 89 ALA A N 1
ATOM 676 C CA . ALA A 1 89 ? -4.904 0.707 18.860 1.00 93.62 89 ALA A CA 1
ATOM 677 C C . ALA A 1 89 ? -4.270 0.873 20.248 1.00 93.62 89 ALA A C 1
ATOM 679 O O . ALA A 1 89 ? -4.429 -0.008 21.100 1.00 93.62 89 ALA A O 1
ATOM 680 N N . LYS A 1 90 ? -3.653 2.029 20.516 1.00 93.06 90 LYS A N 1
ATOM 681 C CA . LYS A 1 90 ? -3.094 2.372 21.833 1.00 93.06 90 LYS A CA 1
ATOM 682 C C . LYS A 1 90 ? -4.163 2.412 22.921 1.00 93.06 90 LYS A C 1
ATOM 684 O O . LYS A 1 90 ? -3.979 1.791 23.968 1.00 93.06 90 LYS A O 1
ATOM 689 N N . ASP A 1 91 ? -5.302 3.051 22.658 1.00 94.31 91 ASP A N 1
ATOM 690 C CA . ASP A 1 91 ? -6.440 3.102 23.588 1.00 94.31 91 ASP A CA 1
ATOM 691 C C . ASP A 1 91 ? -6.989 1.706 23.930 1.00 94.31 91 ASP A C 1
ATOM 693 O O . ASP A 1 91 ? -7.503 1.471 25.026 1.00 94.31 91 ASP A O 1
ATOM 697 N N . LEU A 1 92 ? -6.875 0.766 22.990 1.00 94.19 92 LEU A N 1
ATOM 698 C CA . LEU A 1 92 ? -7.298 -0.627 23.140 1.00 94.19 92 LEU A CA 1
ATOM 699 C C . LEU A 1 92 ? -6.205 -1.536 23.733 1.00 94.19 92 LEU A C 1
ATOM 701 O O . LEU A 1 92 ? -6.439 -2.737 23.901 1.00 94.19 92 LEU A O 1
ATOM 705 N N . GLY A 1 93 ? -5.031 -0.986 24.062 1.00 92.62 93 GLY A N 1
ATOM 706 C CA . GLY A 1 93 ? -3.899 -1.724 24.623 1.00 92.62 93 GLY A CA 1
ATOM 707 C C . GLY A 1 93 ? -3.218 -2.673 23.634 1.00 92.62 93 GLY A C 1
ATOM 708 O O . GLY A 1 93 ? -2.639 -3.672 24.053 1.00 92.62 93 GLY A O 1
ATOM 709 N N . LEU A 1 94 ? -3.314 -2.404 22.329 1.00 92.12 94 LEU A N 1
ATOM 710 C CA . LEU A 1 94 ? -2.647 -3.180 21.283 1.00 92.12 94 LEU A CA 1
ATOM 711 C C . LEU A 1 94 ? -1.194 -2.703 21.148 1.00 92.12 94 LEU A C 1
ATOM 713 O O . LEU A 1 94 ? -0.905 -1.789 20.388 1.00 92.12 94 LEU A O 1
ATOM 717 N N . THR A 1 95 ? -0.292 -3.305 21.925 1.00 88.94 95 THR A N 1
ATOM 718 C CA . THR A 1 95 ? 1.158 -3.003 21.934 1.00 88.94 95 THR A CA 1
ATOM 719 C C . THR A 1 95 ? 1.967 -4.005 21.102 1.00 88.94 95 THR A C 1
ATOM 721 O O . THR A 1 95 ? 3.078 -4.385 21.468 1.00 88.94 95 THR A O 1
ATOM 724 N N . PHE A 1 96 ? 1.350 -4.564 20.069 1.00 91.31 96 PHE A N 1
ATOM 725 C CA . PHE A 1 96 ? 1.903 -5.614 19.222 1.00 91.31 96 PHE A CA 1
ATOM 726 C C . PHE A 1 96 ? 1.369 -5.433 17.805 1.00 91.31 96 PHE A C 1
ATOM 728 O O . PHE A 1 96 ? 0.355 -4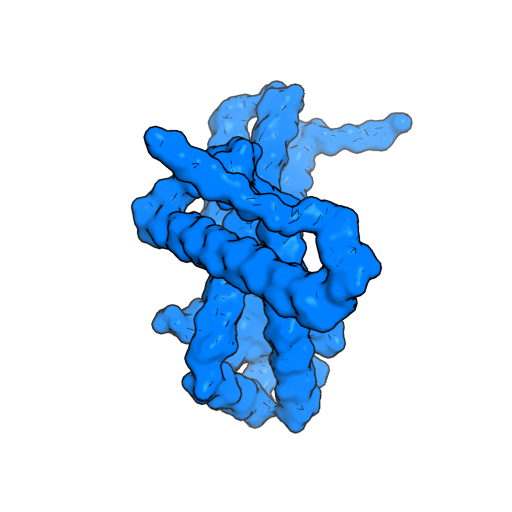.762 17.611 1.00 91.31 96 PHE A O 1
ATOM 735 N N . ASP A 1 97 ? 2.023 -6.064 16.833 1.00 93.19 97 ASP A N 1
ATOM 736 C CA . ASP A 1 97 ? 1.662 -5.893 15.429 1.00 93.19 97 ASP A CA 1
ATOM 737 C C . ASP A 1 97 ? 0.270 -6.455 15.129 1.00 93.19 97 ASP A C 1
ATOM 739 O O . ASP A 1 97 ? -0.064 -7.605 15.457 1.00 93.19 97 ASP A O 1
ATOM 743 N N . VAL A 1 98 ? -0.534 -5.626 14.475 1.00 95.69 98 VAL A N 1
ATOM 744 C CA . VAL A 1 98 ? -1.891 -5.928 14.034 1.00 95.69 98 VAL A CA 1
ATOM 745 C C . VAL A 1 98 ? -1.920 -5.898 12.515 1.00 95.69 98 VAL A C 1
ATOM 747 O O . VAL A 1 98 ? -1.469 -4.941 11.895 1.00 95.69 98 VAL A O 1
ATOM 750 N N . LYS A 1 99 ? -2.489 -6.935 11.908 1.00 96.38 99 LYS A N 1
ATOM 751 C CA . LYS A 1 99 ? -2.682 -7.020 10.464 1.00 96.38 99 LYS A CA 1
ATOM 752 C C . LYS A 1 99 ? -4.145 -6.770 10.122 1.00 96.38 99 LYS A C 1
ATOM 754 O O . LYS A 1 99 ? -5.029 -7.432 10.670 1.00 96.38 99 LYS A O 1
ATOM 759 N N . LEU A 1 100 ? -4.394 -5.848 9.200 1.00 96.19 100 LEU A N 1
ATOM 760 C CA . LEU A 1 100 ? -5.690 -5.668 8.553 1.00 96.19 100 LEU A CA 1
ATOM 761 C C . LEU A 1 100 ? -5.598 -6.336 7.182 1.00 96.19 100 LEU A C 1
ATOM 763 O O . LEU A 1 100 ? -4.718 -5.989 6.406 1.00 96.19 100 LEU A O 1
ATOM 767 N N . THR A 1 101 ? -6.457 -7.310 6.896 1.00 94.56 101 THR A N 1
ATOM 768 C CA . THR A 1 101 ? -6.474 -8.032 5.609 1.00 94.56 101 THR A CA 1
ATOM 769 C C . THR A 1 101 ? -7.857 -7.944 4.993 1.00 94.56 101 THR A C 1
ATOM 771 O O . THR A 1 101 ? -8.845 -8.019 5.726 1.00 94.56 101 THR A O 1
ATOM 774 N N . GLN A 1 102 ? -7.942 -7.806 3.675 1.00 88.31 102 GLN A N 1
ATOM 775 C CA . GLN A 1 102 ? -9.228 -7.828 2.991 1.00 88.31 102 GLN A CA 1
ATOM 776 C C . GLN A 1 102 ? -9.755 -9.272 2.896 1.00 88.31 102 GLN A C 1
ATOM 778 O O . GLN A 1 102 ? -9.073 -10.171 2.409 1.00 88.31 102 GLN A O 1
ATOM 783 N N . VAL A 1 103 ? -10.969 -9.518 3.395 1.00 87.25 103 VAL A N 1
ATOM 784 C CA . VAL A 1 103 ? -11.660 -10.816 3.319 1.00 87.25 103 VAL A CA 1
ATOM 785 C C . VAL A 1 103 ? -13.110 -10.560 2.934 1.00 87.25 103 VAL A C 1
ATOM 787 O O . VAL A 1 103 ? -13.803 -9.805 3.614 1.00 87.25 103 VAL A O 1
ATOM 790 N N . ASP A 1 104 ? -13.568 -11.164 1.835 1.00 83.69 104 ASP A N 1
ATOM 791 C CA . ASP A 1 104 ? -14.934 -11.006 1.310 1.00 83.69 104 ASP A CA 1
ATOM 792 C C . ASP A 1 104 ? -15.380 -9.530 1.164 1.00 83.69 104 ASP A C 1
ATOM 794 O O . ASP A 1 104 ? -16.545 -9.188 1.374 1.00 83.69 104 ASP A O 1
ATOM 798 N N . GLY A 1 105 ? -14.442 -8.640 0.808 1.00 80.12 105 GLY A N 1
ATOM 799 C CA . GLY A 1 105 ? -14.693 -7.204 0.626 1.00 80.12 105 GLY A CA 1
ATOM 800 C C . GLY A 1 105 ? -14.775 -6.387 1.921 1.00 80.12 105 GLY A C 1
ATOM 801 O O . GLY A 1 105 ? -15.260 -5.260 1.890 1.00 80.12 105 GLY A O 1
ATOM 802 N N . ALA A 1 106 ? -14.328 -6.936 3.054 1.00 87.62 106 ALA A N 1
ATOM 803 C CA . ALA A 1 106 ? -14.243 -6.226 4.327 1.00 87.62 106 ALA A CA 1
ATOM 804 C C . ALA A 1 106 ? -12.842 -6.334 4.942 1.00 87.62 106 ALA A C 1
ATOM 806 O O . ALA A 1 106 ? -12.172 -7.361 4.835 1.00 87.62 106 ALA A O 1
ATOM 807 N N . TRP A 1 107 ? -12.414 -5.281 5.639 1.00 92.94 107 TRP A N 1
ATOM 808 C CA . TRP A 1 107 ? -11.145 -5.280 6.368 1.00 92.94 107 TRP A CA 1
ATOM 809 C C . TRP A 1 107 ? -11.273 -6.043 7.688 1.00 92.94 107 TRP A C 1
ATOM 811 O O . TRP A 1 107 ? -12.022 -5.647 8.587 1.00 92.94 107 TRP A O 1
ATOM 821 N N . VAL A 1 108 ? -10.511 -7.130 7.810 1.00 94.88 108 VAL A N 1
ATOM 822 C CA . VAL A 1 108 ? -10.483 -8.003 8.985 1.00 94.88 108 VAL A CA 1
ATOM 823 C C . VAL A 1 108 ? -9.196 -7.802 9.777 1.00 94.88 108 VAL A C 1
ATOM 825 O O . VAL A 1 108 ? -8.092 -7.871 9.239 1.00 94.88 108 VAL A O 1
ATOM 828 N N . VAL A 1 109 ? -9.352 -7.580 11.077 1.00 95.75 109 VAL A N 1
ATOM 829 C CA . VAL A 1 109 ? -8.287 -7.362 12.053 1.00 95.75 109 VAL A CA 1
ATOM 830 C C . VAL A 1 109 ? -7.820 -8.697 12.614 1.00 95.75 109 VAL A C 1
ATOM 832 O O . VAL A 1 109 ? -8.608 -9.490 13.128 1.00 95.75 109 VAL A O 1
ATOM 835 N N . SER A 1 110 ? -6.514 -8.920 12.585 1.00 94.69 110 SER A N 1
ATOM 836 C CA . SER A 1 110 ? -5.875 -10.118 13.119 1.00 94.69 110 SER A CA 1
ATOM 837 C C . SER A 1 110 ? -4.509 -9.793 13.723 1.00 94.69 110 SER A C 1
ATOM 839 O O . SER A 1 110 ? -3.962 -8.710 13.527 1.00 94.69 110 SER A O 1
ATOM 841 N N . SER A 1 111 ? -3.956 -10.721 14.499 1.00 92.94 111 SER A N 1
ATOM 842 C CA . SER A 1 111 ? -2.563 -10.664 14.939 1.00 92.94 111 SER A CA 1
ATOM 843 C C . SER A 1 111 ? -2.038 -12.077 15.137 1.00 92.94 111 SER A C 1
ATOM 845 O O . SER A 1 111 ? -2.727 -12.920 15.713 1.00 92.94 111 SER A O 1
ATOM 847 N N . GLU A 1 112 ? -0.808 -12.321 14.697 1.00 89.19 112 GLU A N 1
ATOM 848 C CA . GLU A 1 112 ? -0.102 -13.580 14.952 1.00 89.19 112 GLU A CA 1
ATOM 849 C C . GLU A 1 112 ? 0.447 -13.648 16.386 1.00 89.19 112 GLU A C 1
ATOM 851 O O . GLU A 1 112 ? 0.595 -14.729 16.950 1.00 89.19 112 GLU A O 1
ATOM 856 N N . HIS A 1 113 ? 0.701 -12.491 17.004 1.00 85.38 113 HIS A N 1
ATOM 857 C CA . HIS A 1 113 ? 1.324 -12.394 18.323 1.00 85.38 113 HIS A CA 1
ATOM 858 C C . HIS A 1 113 ? 0.337 -12.652 19.466 1.00 85.38 113 HIS A C 1
ATOM 860 O O . HIS A 1 113 ? 0.678 -13.312 20.449 1.00 85.38 113 HIS A O 1
ATOM 866 N N . ALA A 1 114 ? -0.884 -12.120 19.361 1.00 87.12 114 ALA A N 1
ATOM 867 C CA . ALA A 1 114 ? -1.889 -12.210 20.420 1.00 87.12 114 ALA A CA 1
ATOM 868 C C . ALA A 1 114 ? -3.322 -12.320 19.858 1.00 87.12 114 ALA A C 1
ATOM 870 O O . ALA A 1 114 ? -4.136 -11.415 20.060 1.00 87.12 114 ALA A O 1
ATOM 871 N N . PRO A 1 115 ? -3.667 -13.434 19.186 1.00 87.00 115 PRO A N 1
ATOM 872 C CA . PRO A 1 115 ? -4.934 -13.584 18.459 1.00 87.00 115 PRO A CA 1
ATOM 873 C C . PRO A 1 115 ? -6.189 -13.486 19.344 1.00 87.00 115 PRO A C 1
ATOM 875 O O . PRO A 1 115 ? -7.250 -13.098 18.868 1.00 87.00 115 PRO A O 1
ATOM 878 N N . GLU A 1 116 ? -6.086 -13.797 20.640 1.00 90.19 116 GLU A N 1
ATOM 879 C CA . GLU A 1 116 ? -7.216 -13.749 21.585 1.00 90.19 116 GLU A CA 1
ATOM 880 C C . GLU A 1 116 ? -7.346 -12.406 22.331 1.00 90.19 116 GLU A C 1
ATOM 882 O O . GLU A 1 116 ? -8.172 -12.260 23.240 1.00 90.19 116 GLU A O 1
ATOM 887 N N . HIS A 1 117 ? -6.528 -11.404 21.991 1.00 93.25 117 HIS A N 1
ATOM 888 C CA . HIS A 1 117 ? -6.561 -10.123 22.685 1.00 93.25 117 HIS A CA 1
ATOM 889 C C . HIS A 1 117 ? -7.887 -9.389 22.437 1.00 93.25 117 HIS A C 1
ATOM 891 O O . HIS A 1 117 ? -8.267 -9.106 21.301 1.00 93.25 117 HIS A O 1
ATOM 897 N N . LYS A 1 118 ? -8.583 -9.002 23.514 1.00 93.31 118 LYS A N 1
ATOM 898 C CA . LYS A 1 118 ? -9.907 -8.348 23.438 1.00 93.31 118 LYS A CA 1
ATOM 899 C C . LYS A 1 118 ? -9.901 -7.056 22.616 1.00 93.31 118 LYS A C 1
ATOM 901 O O . LYS A 1 118 ? -10.908 -6.739 21.985 1.00 93.31 118 LYS A O 1
ATOM 906 N N . GLY A 1 119 ? -8.771 -6.347 22.602 1.00 93.12 119 GLY A N 1
ATOM 907 C CA . GLY A 1 119 ? -8.583 -5.143 21.794 1.00 93.12 119 GLY A CA 1
ATOM 908 C C . GLY A 1 119 ? -8.741 -5.390 20.289 1.00 93.12 119 GLY A C 1
ATOM 909 O O . GLY A 1 119 ? -9.242 -4.511 19.599 1.00 93.12 119 GLY A O 1
ATOM 910 N N . LEU A 1 120 ? -8.422 -6.590 19.778 1.00 95.12 120 LEU A N 1
ATOM 911 C CA . LEU A 1 120 ? -8.582 -6.916 18.354 1.00 95.12 120 LEU A CA 1
ATOM 912 C C . LEU A 1 120 ? -10.057 -6.928 17.948 1.00 95.12 120 LEU A C 1
ATOM 914 O O . LEU A 1 120 ? -10.436 -6.288 16.974 1.00 95.12 120 LEU A O 1
ATOM 918 N N . ALA A 1 121 ? -10.917 -7.564 18.749 1.00 95.00 121 ALA A N 1
ATOM 919 C CA . ALA A 1 121 ? -12.361 -7.569 18.511 1.00 95.00 121 ALA A CA 1
ATOM 920 C C . ALA A 1 121 ? -12.975 -6.160 18.625 1.00 95.00 121 ALA A C 1
ATOM 922 O O . ALA A 1 121 ? -13.917 -5.818 17.910 1.00 95.00 121 ALA A O 1
ATOM 923 N N . GLN A 1 122 ? -12.440 -5.322 19.518 1.00 95.88 122 GLN A N 1
ATOM 924 C CA . GLN A 1 122 ? -12.874 -3.931 19.663 1.00 95.88 122 GLN A CA 1
ATOM 925 C C . GLN A 1 122 ? -12.420 -3.050 18.492 1.00 95.88 122 GLN A C 1
ATOM 927 O O . GLN A 1 122 ? -13.162 -2.148 18.096 1.00 95.88 122 GLN A O 1
ATOM 932 N N . LEU A 1 123 ? -11.237 -3.315 17.929 1.00 95.69 123 LEU A N 1
ATOM 933 C CA . LEU A 1 123 ? -10.745 -2.652 16.725 1.00 95.69 123 LEU A CA 1
ATOM 934 C C . LEU A 1 123 ? -11.529 -3.106 15.487 1.00 95.69 123 LEU A C 1
ATOM 936 O O . LEU A 1 123 ? -11.955 -2.254 14.713 1.00 95.69 123 LEU A O 1
ATOM 940 N N . GLN A 1 124 ? -11.835 -4.402 15.358 1.00 96.19 124 GLN A N 1
ATOM 941 C CA . GLN A 1 124 ? -12.736 -4.908 14.315 1.00 96.19 124 GLN A CA 1
ATOM 942 C C . GLN A 1 124 ? -14.091 -4.198 14.377 1.00 96.19 124 GLN A C 1
ATOM 944 O O . GLN A 1 124 ? -14.536 -3.612 13.398 1.00 96.19 124 GLN A O 1
ATOM 949 N N . GLN A 1 125 ? -14.714 -4.146 15.559 1.00 95.44 125 GLN A N 1
ATOM 950 C CA . GLN A 1 125 ? -15.996 -3.462 15.729 1.00 95.44 125 GLN A CA 1
ATOM 951 C C . GLN A 1 125 ? -15.918 -1.962 15.400 1.00 95.44 125 GLN A C 1
ATOM 953 O O . GLN A 1 125 ? -16.914 -1.369 14.982 1.00 95.44 125 GLN A O 1
ATOM 958 N N . TYR A 1 126 ? -14.768 -1.326 15.630 1.00 95.38 126 TYR A N 1
ATOM 959 C CA . TYR A 1 126 ? -14.540 0.059 15.231 1.00 95.38 126 TYR A CA 1
ATOM 960 C C . TYR A 1 126 ? -14.530 0.199 13.703 1.00 95.38 126 TYR A C 1
ATOM 962 O O . TYR A 1 126 ? -15.258 1.044 13.185 1.00 95.38 126 TYR A O 1
ATOM 970 N N . LEU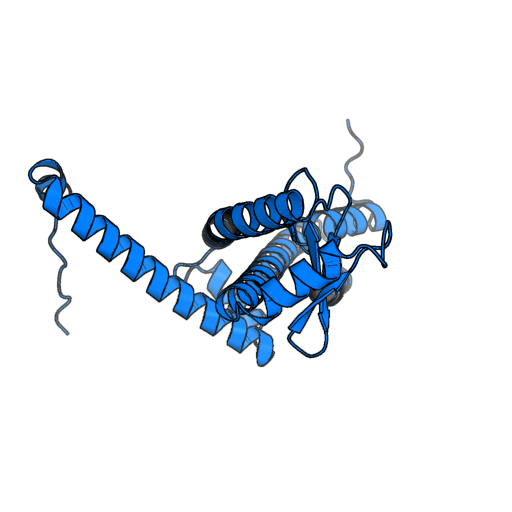 A 1 127 ? -13.795 -0.659 12.987 1.00 94.12 127 LEU A N 1
ATOM 971 C CA . LEU A 1 127 ? -13.800 -0.688 11.519 1.00 94.12 127 LEU A CA 1
ATOM 972 C C . LEU A 1 127 ? -15.201 -0.972 10.961 1.00 94.12 127 LEU A C 1
ATOM 974 O O . LEU A 1 127 ? -15.680 -0.233 10.101 1.00 94.12 127 LEU A O 1
ATOM 978 N N . ASP A 1 128 ? -15.904 -1.972 11.498 1.00 93.25 128 ASP A N 1
ATOM 979 C CA . ASP A 1 128 ? -17.250 -2.370 11.056 1.00 93.25 128 ASP A CA 1
ATOM 980 C C . ASP A 1 128 ? -18.271 -1.230 11.179 1.00 93.25 128 ASP A C 1
ATOM 982 O O . ASP A 1 128 ? -19.187 -1.092 10.368 1.00 93.25 128 ASP A O 1
ATOM 986 N N . ARG A 1 129 ? -18.121 -0.383 12.204 1.00 94.56 129 ARG A N 1
ATOM 987 C CA . ARG A 1 129 ? -18.999 0.774 12.442 1.00 94.56 129 ARG A CA 1
ATOM 988 C C . ARG A 1 129 ? -18.631 1.996 11.607 1.00 94.56 129 ARG A C 1
ATOM 990 O O . ARG A 1 129 ? -19.422 2.938 11.551 1.00 94.56 129 ARG A O 1
ATOM 997 N N . ASN A 1 130 ? -17.466 1.984 10.966 1.00 92.69 130 ASN A N 1
ATOM 998 C CA . ASN A 1 130 ? -16.910 3.105 10.225 1.00 92.69 130 ASN A CA 1
ATOM 999 C C . ASN A 1 130 ? -16.752 2.756 8.736 1.00 92.69 130 ASN A C 1
ATOM 1001 O O . ASN A 1 130 ? -15.631 2.615 8.249 1.00 92.69 130 ASN A O 1
ATOM 1005 N N . PRO A 1 131 ? -17.849 2.709 7.958 1.00 87.75 131 PRO A N 1
ATOM 1006 C CA . PRO A 1 131 ? -17.780 2.396 6.528 1.00 87.75 131 PRO A CA 1
ATOM 1007 C C . PRO A 1 131 ? -16.925 3.399 5.738 1.00 87.75 131 PRO A C 1
ATOM 1009 O O . PRO A 1 131 ? -16.301 3.043 4.747 1.00 87.75 131 PRO A O 1
ATOM 1012 N N . LYS A 1 132 ? -16.835 4.655 6.202 1.00 87.75 132 LYS A N 1
ATOM 1013 C CA . LYS A 1 132 ? -15.939 5.662 5.611 1.00 87.75 132 LYS A CA 1
ATOM 1014 C C . LYS A 1 132 ? -14.460 5.318 5.784 1.00 87.75 132 LYS A C 1
ATOM 1016 O O . LYS A 1 132 ? -13.663 5.695 4.939 1.00 87.75 132 LYS A O 1
ATOM 1021 N N . LEU A 1 133 ? -14.094 4.674 6.891 1.00 89.50 133 LEU A N 1
ATOM 1022 C CA . LEU A 1 133 ? -12.722 4.246 7.144 1.00 89.50 133 LEU A CA 1
ATOM 1023 C C . LEU A 1 133 ? -12.386 3.012 6.308 1.00 89.50 133 LEU A C 1
ATOM 1025 O O . LEU A 1 133 ? -11.308 2.966 5.738 1.00 89.50 133 LEU A O 1
ATOM 1029 N N . GLN A 1 134 ? -13.329 2.075 6.164 1.00 87.69 134 GLN A N 1
ATOM 1030 C CA . GLN A 1 134 ? -13.160 0.927 5.266 1.00 87.69 134 GLN A CA 1
ATOM 1031 C C . GLN A 1 134 ? -12.946 1.372 3.818 1.00 87.69 134 GLN A C 1
ATOM 1033 O O . GLN A 1 134 ? -11.921 1.039 3.243 1.00 87.69 134 GLN A O 1
ATOM 1038 N N . SER A 1 135 ? -13.816 2.242 3.296 1.00 85.12 135 SER A N 1
ATOM 1039 C CA . SER A 1 135 ? -13.639 2.807 1.951 1.00 85.12 135 SER A CA 1
ATOM 1040 C C . SER A 1 135 ? -12.310 3.552 1.806 1.00 85.12 135 SER A C 1
ATOM 1042 O O . SER A 1 135 ? -11.653 3.422 0.788 1.00 85.12 135 SER A O 1
ATOM 1044 N N . LYS A 1 136 ? -11.848 4.277 2.833 1.00 87.38 136 LYS A N 1
ATOM 1045 C CA . LYS A 1 136 ? -10.520 4.909 2.792 1.00 87.38 136 LYS A CA 1
ATOM 1046 C C . LYS A 1 136 ? -9.372 3.905 2.732 1.00 87.38 136 LYS A C 1
ATOM 1048 O O . LYS A 1 136 ? -8.364 4.208 2.108 1.00 87.38 136 LYS A O 1
ATOM 1053 N N . LEU A 1 137 ? -9.484 2.771 3.420 1.00 90.19 137 LEU A N 1
ATOM 1054 C CA . LEU A 1 137 ? -8.487 1.702 3.353 1.00 90.19 137 LEU A CA 1
ATOM 1055 C C . LEU A 1 137 ? -8.494 1.041 1.969 1.00 90.19 137 LEU A C 1
ATOM 1057 O O . LEU A 1 137 ? -7.418 0.785 1.438 1.00 90.19 137 LEU A O 1
ATOM 1061 N N . ASP A 1 138 ? -9.669 0.859 1.358 1.00 85.56 138 ASP A N 1
ATOM 1062 C CA . ASP A 1 138 ? -9.795 0.376 -0.025 1.00 85.56 138 ASP A CA 1
ATOM 1063 C C . ASP A 1 138 ? -9.124 1.341 -1.021 1.00 85.56 138 ASP A C 1
ATOM 1065 O O . ASP A 1 138 ? -8.277 0.918 -1.813 1.00 85.56 138 ASP A O 1
ATOM 1069 N N . ASP A 1 139 ? -9.426 2.643 -0.925 1.00 83.12 139 ASP A N 1
ATOM 1070 C CA . ASP A 1 139 ? -8.821 3.686 -1.767 1.00 83.12 139 ASP A CA 1
ATOM 1071 C C . ASP A 1 139 ? -7.288 3.708 -1.593 1.00 83.12 139 ASP A C 1
ATOM 1073 O O . ASP A 1 139 ? -6.533 3.849 -2.554 1.00 83.12 139 ASP A O 1
ATOM 1077 N N . LEU A 1 140 ? -6.799 3.582 -0.351 1.00 88.50 140 LEU A N 1
ATOM 1078 C CA . LEU A 1 140 ? -5.367 3.579 -0.036 1.00 88.50 140 LEU A CA 1
ATOM 1079 C C . LEU A 1 140 ? -4.648 2.343 -0.583 1.00 88.50 140 LEU A C 1
ATOM 1081 O O . LEU A 1 140 ? -3.530 2.479 -1.083 1.00 88.50 140 LEU A O 1
ATOM 1085 N N . ASN A 1 141 ? -5.271 1.167 -0.495 1.00 85.31 141 ASN A N 1
ATOM 1086 C CA . ASN A 1 141 ? -4.711 -0.066 -1.040 1.00 85.31 141 ASN A CA 1
ATOM 1087 C C . ASN A 1 141 ? -4.589 0.039 -2.566 1.00 85.31 141 ASN A C 1
ATOM 1089 O O . ASN A 1 141 ? -3.495 -0.102 -3.111 1.00 85.31 141 ASN A O 1
ATOM 1093 N N . SER A 1 142 ? -5.675 0.453 -3.224 1.00 82.38 142 SER A N 1
ATOM 1094 C CA . SER A 1 142 ? -5.737 0.643 -4.679 1.00 82.38 142 SER A CA 1
ATOM 1095 C C . SER A 1 142 ? -4.739 1.699 -5.169 1.00 82.38 142 SER A C 1
ATOM 1097 O O . SER A 1 142 ? -4.042 1.508 -6.167 1.00 82.38 142 SER A O 1
ATOM 1099 N N . LEU A 1 143 ? -4.611 2.819 -4.444 1.00 84.00 143 LEU A N 1
ATOM 1100 C CA . LEU A 1 143 ? -3.612 3.854 -4.730 1.00 84.00 143 LEU A CA 1
ATOM 1101 C C . LEU A 1 143 ? -2.182 3.326 -4.624 1.00 84.00 143 LEU A C 1
ATOM 1103 O O . LEU A 1 143 ? -1.335 3.697 -5.440 1.00 84.00 143 LEU A O 1
ATOM 1107 N N . SER A 1 144 ? -1.908 2.509 -3.606 1.00 86.94 144 SER A N 1
ATOM 1108 C CA . SER A 1 144 ? -0.594 1.909 -3.391 1.00 86.94 144 SER A CA 1
ATOM 1109 C C . SER A 1 144 ? -0.256 0.954 -4.531 1.00 86.94 144 SER A C 1
ATOM 1111 O O . SER A 1 144 ? 0.760 1.140 -5.190 1.00 86.94 144 SER A O 1
ATOM 1113 N N . GLU A 1 145 ? -1.143 0.013 -4.847 1.00 82.75 145 GLU A N 1
ATOM 1114 C CA . GLU A 1 145 ? -0.976 -0.922 -5.966 1.00 82.75 145 GLU A CA 1
ATOM 1115 C C . GLU A 1 145 ? -0.724 -0.198 -7.285 1.00 82.75 145 GLU A C 1
ATOM 1117 O O . GLU A 1 145 ? 0.208 -0.526 -8.017 1.00 82.75 145 GLU A O 1
ATOM 1122 N N . PHE A 1 146 ? -1.517 0.830 -7.582 1.00 81.00 146 PHE A N 1
ATOM 1123 C CA . PHE A 1 146 ? -1.373 1.567 -8.827 1.00 81.00 146 PHE A CA 1
ATOM 1124 C C . PHE A 1 146 ? -0.055 2.346 -8.899 1.00 81.00 146 PHE A C 1
ATOM 1126 O O . PHE A 1 146 ? 0.582 2.404 -9.955 1.00 81.00 146 PHE A O 1
ATOM 1133 N N . TYR A 1 147 ? 0.386 2.913 -7.773 1.00 85.06 147 TYR A N 1
ATOM 1134 C CA . TYR A 1 147 ? 1.700 3.535 -7.669 1.00 85.06 147 TYR A CA 1
ATOM 1135 C C . TYR A 1 147 ? 2.823 2.518 -7.927 1.00 85.06 147 TYR A C 1
ATOM 1137 O O . TYR A 1 147 ? 3.708 2.783 -8.742 1.00 85.06 147 TYR A O 1
ATOM 1145 N N . GLU A 1 148 ? 2.769 1.351 -7.284 1.00 86.31 148 GLU A N 1
ATOM 1146 C CA . GLU A 1 148 ? 3.784 0.300 -7.419 1.00 86.31 148 GLU A CA 1
ATOM 1147 C C . GLU A 1 148 ? 3.816 -0.293 -8.831 1.00 86.31 148 GLU A C 1
ATOM 1149 O O . GLU A 1 148 ? 4.892 -0.479 -9.391 1.00 86.31 148 GLU A O 1
ATOM 1154 N N . LEU A 1 149 ? 2.659 -0.493 -9.468 1.00 80.44 149 LEU A N 1
ATOM 1155 C CA . LEU A 1 149 ? 2.580 -0.896 -10.875 1.00 80.44 149 LEU A CA 1
ATOM 1156 C C . LEU A 1 149 ? 3.237 0.133 -11.794 1.00 80.44 149 LEU A C 1
ATOM 1158 O O . LEU A 1 149 ? 3.986 -0.226 -12.704 1.00 80.44 149 LEU A O 1
ATOM 1162 N N . GLY A 1 150 ? 2.979 1.420 -11.559 1.00 81.94 150 GLY A N 1
ATOM 1163 C CA . GLY A 1 150 ? 3.621 2.478 -12.325 1.00 81.94 150 GLY A CA 1
ATOM 1164 C C . GLY A 1 150 ? 5.141 2.507 -12.122 1.00 81.94 150 GLY A C 1
ATOM 1165 O O . GLY A 1 150 ? 5.857 2.707 -13.103 1.00 81.94 150 GLY A O 1
ATOM 1166 N N . GLN A 1 151 ? 5.642 2.224 -10.912 1.00 86.44 151 GLN A N 1
ATOM 1167 C CA . GLN A 1 151 ? 7.079 2.040 -10.663 1.00 86.44 151 GLN A CA 1
ATOM 1168 C C . GLN A 1 151 ? 7.643 0.819 -11.398 1.00 86.44 151 GLN A C 1
ATOM 1170 O O . GLN A 1 151 ? 8.627 0.957 -12.123 1.00 86.44 151 GLN A O 1
ATOM 1175 N N . SER A 1 152 ? 6.990 -0.346 -11.311 1.00 81.38 152 SER A N 1
ATOM 1176 C CA . SER A 1 152 ? 7.389 -1.549 -12.054 1.00 81.38 152 SER A CA 1
ATOM 1177 C C . SER A 1 152 ? 7.489 -1.291 -13.555 1.00 81.38 152 SER A C 1
ATOM 1179 O O . SER A 1 152 ? 8.393 -1.790 -14.219 1.00 81.38 152 SER A O 1
ATOM 1181 N N . GLN A 1 153 ? 6.616 -0.459 -14.123 1.00 81.75 153 GLN A N 1
ATOM 1182 C CA . GLN A 1 153 ? 6.746 -0.108 -15.530 1.00 81.75 153 GLN A CA 1
ATOM 1183 C C . GLN A 1 153 ? 7.896 0.864 -15.848 1.00 81.75 153 GLN A C 1
ATOM 1185 O O . GLN A 1 153 ? 8.321 0.904 -17.003 1.00 81.75 153 GLN A O 1
ATOM 1190 N N . GLU A 1 154 ? 8.370 1.679 -14.905 1.00 84.25 154 GLU A N 1
ATOM 1191 C CA . GLU A 1 154 ? 9.605 2.455 -15.095 1.00 84.25 154 GLU A CA 1
ATOM 1192 C C . GLU A 1 154 ? 10.828 1.533 -15.007 1.00 84.25 154 GLU A C 1
ATOM 1194 O O . GLU A 1 154 ? 11.670 1.560 -15.904 1.00 84.25 154 GLU A O 1
ATOM 1199 N N . TYR A 1 155 ? 10.855 0.610 -14.044 1.00 85.81 155 TYR A N 1
ATOM 1200 C CA . TYR A 1 155 ? 11.894 -0.417 -13.936 1.00 85.81 155 TYR A CA 1
ATOM 1201 C C . TYR A 1 155 ? 11.970 -1.330 -15.165 1.00 85.81 155 TYR A C 1
ATOM 1203 O O . TYR A 1 155 ? 13.055 -1.662 -15.636 1.00 85.81 155 TYR A O 1
ATOM 1211 N N . ALA A 1 156 ? 10.832 -1.677 -15.768 1.00 77.44 156 ALA A N 1
ATOM 1212 C CA . ALA A 1 156 ? 10.807 -2.427 -17.021 1.00 77.44 156 ALA A CA 1
ATOM 1213 C C . ALA A 1 156 ? 11.527 -1.691 -18.167 1.00 77.44 156 ALA A C 1
ATOM 1215 O O . ALA A 1 156 ? 12.206 -2.330 -18.970 1.00 77.44 156 ALA A O 1
ATOM 1216 N N . LYS A 1 157 ? 11.441 -0.353 -18.230 1.00 82.44 157 LYS A N 1
ATOM 1217 C CA . LYS A 1 157 ? 12.202 0.436 -19.214 1.00 82.44 157 LYS A CA 1
ATOM 1218 C C . LYS A 1 157 ? 13.699 0.411 -18.918 1.00 82.44 157 LYS A C 1
ATOM 1220 O O . LYS A 1 157 ? 14.492 0.420 -19.854 1.00 82.44 157 LYS A O 1
ATOM 1225 N N . GLU A 1 158 ? 14.091 0.378 -17.644 1.00 86.00 158 GLU A N 1
ATOM 1226 C CA . GLU A 1 158 ? 15.497 0.217 -17.257 1.00 86.00 158 GLU A CA 1
ATOM 1227 C C . GLU A 1 158 ? 16.042 -1.147 -17.695 1.00 86.00 158 GLU A C 1
ATOM 1229 O O . GLU A 1 158 ? 17.129 -1.207 -18.268 1.00 86.00 158 GLU A O 1
ATOM 1234 N N . LEU A 1 159 ? 15.267 -2.225 -17.523 1.00 83.94 159 LEU A N 1
ATOM 1235 C CA . LEU A 1 159 ? 15.626 -3.554 -18.032 1.00 83.94 159 LEU A CA 1
ATOM 1236 C C . LEU A 1 159 ? 15.773 -3.547 -19.562 1.00 83.94 159 LEU A C 1
ATOM 1238 O O . LEU A 1 159 ? 16.766 -4.043 -20.087 1.00 83.94 159 LEU A O 1
ATOM 1242 N N . GLN A 1 160 ? 14.835 -2.924 -20.282 1.00 78.12 160 GLN A N 1
ATOM 1243 C CA . GLN A 1 160 ? 14.933 -2.767 -21.740 1.00 78.12 160 GLN A CA 1
ATOM 1244 C C . GLN A 1 160 ? 16.180 -1.973 -22.155 1.00 78.12 160 GLN A C 1
ATOM 1246 O O . GLN A 1 160 ? 16.855 -2.334 -23.115 1.00 78.12 160 GLN A O 1
ATOM 1251 N N . ALA A 1 161 ? 16.514 -0.903 -21.429 1.00 86.12 161 ALA A N 1
ATOM 1252 C CA . ALA A 1 161 ? 17.715 -0.109 -21.683 1.00 86.12 161 ALA A CA 1
ATOM 1253 C C . ALA A 1 161 ? 19.014 -0.887 -21.400 1.00 86.12 161 ALA A C 1
ATOM 1255 O O . ALA A 1 161 ? 20.048 -0.578 -21.993 1.00 86.12 161 ALA A O 1
ATOM 1256 N N . ALA A 1 162 ? 18.954 -1.899 -20.532 1.00 87.94 162 ALA A N 1
ATOM 1257 C CA . ALA A 1 162 ? 20.037 -2.834 -20.245 1.00 87.94 162 ALA A CA 1
ATOM 1258 C C . ALA A 1 162 ? 20.105 -4.027 -21.224 1.00 87.94 162 ALA A C 1
ATOM 1260 O O . ALA A 1 162 ? 20.844 -4.973 -20.963 1.00 87.94 162 ALA A O 1
ATOM 1261 N N . ASP A 1 163 ? 19.366 -3.983 -22.341 1.00 86.31 163 ASP A N 1
ATOM 1262 C CA . ASP A 1 163 ? 19.320 -5.033 -23.375 1.00 86.31 163 ASP A CA 1
ATOM 1263 C C . ASP A 1 163 ? 18.807 -6.392 -22.852 1.00 86.31 163 ASP A C 1
ATOM 1265 O O . ASP A 1 163 ? 19.151 -7.457 -23.365 1.00 86.31 163 ASP A O 1
ATOM 1269 N N . VAL A 1 164 ? 17.967 -6.365 -21.809 1.00 84.44 164 VAL A N 1
ATOM 1270 C CA . VAL A 1 164 ? 17.248 -7.553 -21.327 1.00 84.44 164 VAL A CA 1
ATOM 1271 C C . VAL A 1 164 ? 16.236 -8.000 -22.380 1.00 84.44 164 VAL A C 1
ATOM 1273 O O . VAL A 1 164 ? 15.558 -7.176 -22.999 1.00 84.44 164 VAL A O 1
ATOM 1276 N N . HIS A 1 165 ? 16.111 -9.315 -22.571 1.00 83.19 165 HIS A N 1
ATOM 1277 C CA . HIS A 1 165 ? 15.207 -9.886 -23.562 1.00 83.19 165 HIS A CA 1
ATOM 1278 C C . HIS A 1 165 ? 13.745 -9.515 -23.269 1.00 83.19 165 HIS A C 1
ATOM 1280 O O . HIS A 1 165 ? 13.306 -9.516 -22.119 1.00 83.19 165 HIS A O 1
ATOM 1286 N N . GLU A 1 166 ? 12.968 -9.235 -24.317 1.00 74.88 166 GLU A N 1
ATOM 1287 C CA . GLU A 1 166 ? 11.574 -8.783 -24.197 1.00 74.88 166 GLU A CA 1
ATOM 1288 C C . GLU A 1 166 ? 10.715 -9.749 -23.362 1.00 74.88 166 GLU A C 1
ATOM 1290 O O . GLU A 1 166 ? 9.980 -9.309 -22.480 1.00 74.88 166 GLU A O 1
ATOM 1295 N N . ASP A 1 167 ? 10.879 -11.060 -23.566 1.00 74.00 167 ASP A N 1
ATOM 1296 C CA . ASP A 1 167 ? 10.175 -12.094 -22.792 1.00 74.00 167 ASP A CA 1
ATOM 1297 C C . ASP A 1 167 ? 10.450 -12.010 -21.276 1.00 74.00 167 ASP A C 1
ATOM 1299 O O . ASP A 1 167 ? 9.545 -12.241 -20.468 1.00 74.00 167 ASP A O 1
ATOM 1303 N N . ASP A 1 168 ? 11.669 -11.641 -20.870 1.00 76.94 168 ASP A N 1
ATOM 1304 C CA . ASP A 1 168 ? 12.036 -11.497 -19.456 1.00 76.94 168 ASP A CA 1
ATOM 1305 C C . ASP A 1 168 ? 11.419 -10.224 -18.856 1.00 76.94 168 ASP A C 1
ATOM 1307 O O . ASP A 1 168 ? 10.951 -10.230 -17.716 1.00 76.94 168 ASP A O 1
ATOM 1311 N N . VAL A 1 169 ? 11.330 -9.146 -19.643 1.00 70.75 169 VAL A N 1
ATOM 1312 C CA . VAL A 1 169 ? 10.653 -7.901 -19.245 1.00 70.75 169 VAL A CA 1
ATOM 1313 C C . VAL A 1 169 ? 9.146 -8.123 -19.080 1.00 70.75 169 VAL A C 1
ATOM 1315 O O . VAL A 1 169 ? 8.553 -7.672 -18.098 1.00 70.75 169 VAL A O 1
ATOM 1318 N N . VAL A 1 170 ? 8.517 -8.856 -20.004 1.00 72.00 170 VAL A N 1
ATOM 1319 C CA . VAL A 1 170 ? 7.095 -9.232 -19.916 1.00 72.00 170 VAL A CA 1
ATOM 1320 C C . VAL A 1 170 ? 6.844 -10.133 -18.706 1.00 72.00 170 VAL A C 1
ATOM 1322 O O . VAL A 1 170 ? 5.863 -9.940 -17.981 1.00 72.00 170 VAL A O 1
ATOM 1325 N N . THR A 1 171 ? 7.743 -11.086 -18.452 1.00 76.75 171 THR A N 1
ATOM 1326 C CA . THR A 1 171 ? 7.671 -11.964 -17.277 1.00 76.75 171 THR A CA 1
ATOM 1327 C C . THR A 1 171 ? 7.749 -11.155 -15.985 1.00 76.75 171 THR A C 1
ATOM 1329 O O . THR A 1 171 ? 6.893 -11.322 -15.116 1.00 76.75 171 THR A O 1
ATOM 1332 N N . TYR A 1 172 ? 8.704 -10.226 -15.881 1.00 80.19 172 TYR A N 1
ATOM 1333 C CA . TYR A 1 172 ? 8.834 -9.324 -14.736 1.00 80.19 172 TYR A CA 1
ATOM 1334 C C . TYR A 1 172 ? 7.557 -8.513 -14.489 1.00 80.19 172 TYR A C 1
ATOM 1336 O O . TYR A 1 172 ? 7.059 -8.484 -13.363 1.00 80.19 172 TYR A O 1
ATOM 1344 N N . LEU A 1 173 ? 6.992 -7.889 -15.527 1.00 74.31 173 LEU A N 1
ATOM 1345 C CA . LEU A 1 173 ? 5.769 -7.089 -15.400 1.00 74.31 173 LEU A CA 1
ATOM 1346 C C . LEU A 1 173 ? 4.568 -7.933 -14.959 1.00 74.31 173 LEU A C 1
ATOM 1348 O O . LEU A 1 173 ? 3.791 -7.504 -14.106 1.00 74.31 173 LEU A O 1
ATOM 1352 N N . THR A 1 174 ? 4.435 -9.142 -15.508 1.00 73.44 174 THR A N 1
ATOM 1353 C CA . THR A 1 174 ? 3.344 -10.066 -15.169 1.00 73.44 174 THR A CA 1
ATOM 1354 C C . THR A 1 174 ? 3.442 -10.515 -13.713 1.00 73.44 174 THR A C 1
ATOM 1356 O O . THR A 1 174 ? 2.476 -10.391 -12.963 1.00 73.44 174 THR A O 1
ATOM 1359 N N . GLN A 1 175 ? 4.627 -10.961 -13.287 1.00 79.56 175 GLN A N 1
ATOM 1360 C CA . GLN A 1 175 ? 4.864 -11.409 -11.913 1.00 79.56 175 GLN A CA 1
ATOM 1361 C C . GLN A 1 175 ? 4.728 -10.267 -10.905 1.00 79.56 175 GLN A C 1
ATOM 1363 O O . GLN A 1 175 ? 4.130 -10.458 -9.849 1.00 79.56 175 GLN A O 1
ATOM 1368 N N . SER A 1 176 ? 5.226 -9.074 -11.244 1.00 77.75 176 SER A N 1
ATOM 1369 C CA . SER A 1 176 ? 5.076 -7.887 -10.397 1.00 77.75 176 SER A CA 1
ATOM 1370 C C . SER A 1 176 ? 3.606 -7.570 -10.168 1.00 77.75 176 SER A C 1
ATOM 1372 O O . SER A 1 176 ? 3.188 -7.364 -9.035 1.00 77.75 176 SER A O 1
ATOM 1374 N N . ARG A 1 177 ? 2.800 -7.594 -11.234 1.00 76.38 177 ARG A N 1
ATOM 1375 C CA . ARG A 1 177 ? 1.362 -7.348 -11.145 1.00 76.38 177 ARG A CA 1
ATOM 1376 C C . ARG A 1 177 ? 0.658 -8.367 -10.252 1.00 76.38 177 ARG A C 1
ATOM 1378 O O . ARG A 1 177 ? -0.087 -7.970 -9.364 1.00 76.38 177 ARG A O 1
ATOM 1385 N N . GLU A 1 178 ? 0.880 -9.657 -10.488 1.00 76.31 178 GLU A N 1
ATOM 1386 C CA . GLU A 1 178 ? 0.258 -10.725 -9.695 1.00 76.31 178 GLU A CA 1
ATOM 1387 C C . GLU A 1 178 ? 0.645 -10.641 -8.217 1.00 76.31 178 GLU A C 1
ATOM 1389 O O . GLU A 1 178 ? -0.210 -10.785 -7.345 1.00 76.31 178 GLU A O 1
ATOM 1394 N N . TYR A 1 179 ? 1.920 -10.372 -7.932 1.00 85.50 179 TYR A N 1
ATOM 1395 C CA . TYR A 1 179 ? 2.409 -10.246 -6.568 1.00 85.50 179 TYR A CA 1
ATOM 1396 C C . TYR A 1 179 ? 1.837 -9.015 -5.863 1.00 85.50 179 TYR A C 1
ATOM 1398 O O . TYR A 1 179 ? 1.301 -9.152 -4.768 1.00 85.50 179 TYR A O 1
ATOM 1406 N N . LEU A 1 180 ? 1.878 -7.836 -6.490 1.00 80.56 180 LEU A N 1
ATOM 1407 C CA . LEU A 1 180 ? 1.386 -6.593 -5.888 1.00 80.56 180 LEU A CA 1
ATOM 1408 C C . LEU A 1 180 ? -0.109 -6.667 -5.544 1.00 80.56 180 LEU A C 1
ATOM 1410 O O . LEU A 1 180 ? -0.482 -6.261 -4.448 1.00 80.56 180 LEU A O 1
ATOM 1414 N N . PHE A 1 181 ? -0.935 -7.263 -6.413 1.00 79.31 181 PHE A N 1
ATOM 1415 C CA . PHE A 1 181 ? -2.363 -7.498 -6.140 1.00 79.31 181 PHE A CA 1
ATOM 1416 C C . PHE A 1 181 ? -2.635 -8.602 -5.114 1.00 79.31 181 PHE A C 1
ATOM 1418 O O . PHE A 1 181 ? -3.769 -8.785 -4.697 1.00 79.31 181 PHE A O 1
ATOM 1425 N N . SER A 1 182 ? -1.630 -9.387 -4.727 1.00 83.38 182 SER A N 1
ATOM 1426 C CA . SER A 1 182 ? -1.788 -10.361 -3.641 1.00 83.38 182 SER A CA 1
ATOM 1427 C C . SER A 1 182 ? -1.576 -9.739 -2.256 1.00 83.38 182 SER A C 1
ATOM 1429 O O . SER A 1 182 ? -1.840 -10.382 -1.237 1.00 83.38 182 SER A O 1
ATOM 1431 N N . LEU A 1 183 ? -1.087 -8.495 -2.200 1.00 87.44 183 LEU A N 1
ATOM 1432 C CA . LEU A 1 183 ? -0.689 -7.803 -0.977 1.00 87.44 183 LEU A CA 1
ATOM 1433 C C . LEU A 1 183 ? -1.801 -6.898 -0.425 1.00 87.44 183 LEU A C 1
ATOM 1435 O O . LEU A 1 183 ? -1.545 -5.762 -0.032 1.00 87.44 183 LEU A O 1
ATOM 1439 N N . ASP A 1 184 ? -3.008 -7.450 -0.289 1.00 85.25 184 ASP A N 1
ATOM 1440 C CA . ASP A 1 184 ? -4.209 -6.768 0.226 1.00 85.25 184 ASP A CA 1
ATOM 1441 C C . ASP A 1 184 ? -4.206 -6.654 1.757 1.00 85.25 184 ASP A C 1
ATOM 1443 O O . ASP A 1 184 ? -5.082 -7.167 2.471 1.00 85.25 184 ASP A O 1
ATOM 1447 N N . SER A 1 185 ? -3.159 -6.041 2.309 1.00 93.00 185 SER A N 1
ATOM 1448 C CA . SER A 1 185 ? -3.040 -5.897 3.754 1.00 93.00 185 SER A CA 1
ATOM 1449 C C . SER A 1 185 ? -2.347 -4.627 4.215 1.00 93.00 185 SER A C 1
ATOM 1451 O O . SER A 1 185 ? -1.467 -4.078 3.557 1.00 93.00 185 SER A O 1
ATOM 1453 N N . PHE A 1 186 ? -2.730 -4.197 5.413 1.00 95.81 186 PHE A N 1
ATOM 1454 C CA . PHE A 1 186 ? -2.039 -3.171 6.174 1.00 95.81 186 PHE A CA 1
ATOM 1455 C C . PHE A 1 186 ? -1.448 -3.777 7.441 1.00 95.81 186 PHE A C 1
ATOM 1457 O O . PHE A 1 186 ? -2.043 -4.665 8.061 1.00 95.81 186 PHE A O 1
ATOM 1464 N N . TYR A 1 187 ? -0.312 -3.237 7.862 1.00 95.19 187 TYR A N 1
ATOM 1465 C CA . TYR A 1 187 ? 0.318 -3.573 9.130 1.00 95.19 187 TYR A CA 1
ATOM 1466 C C . TYR A 1 187 ? 0.310 -2.348 10.030 1.00 95.19 187 TYR A C 1
ATOM 1468 O O . TYR A 1 187 ? 0.794 -1.279 9.668 1.00 95.19 187 TYR A O 1
ATOM 1476 N N . LEU A 1 188 ? -0.272 -2.507 11.210 1.00 95.00 188 LEU A N 1
ATOM 1477 C CA . LEU A 1 188 ? -0.344 -1.491 12.241 1.00 95.00 188 LEU A CA 1
ATOM 1478 C C . LEU A 1 188 ? 0.582 -1.893 13.387 1.00 95.00 188 LEU A C 1
ATOM 1480 O O . LEU A 1 188 ? 0.433 -2.968 13.966 1.00 95.00 188 LEU A O 1
ATOM 1484 N N . SER A 1 189 ? 1.518 -1.009 13.712 1.00 91.38 189 SER A N 1
ATOM 1485 C CA . SER A 1 189 ? 2.499 -1.173 14.786 1.00 91.38 189 SER A CA 1
ATOM 1486 C C . SER A 1 189 ? 2.648 0.131 15.575 1.00 91.38 189 SER A C 1
ATOM 1488 O O . SER A 1 189 ? 2.052 1.155 15.232 1.00 91.38 189 SER A O 1
ATOM 1490 N N . ASP A 1 190 ? 3.510 0.139 16.593 1.00 84.38 190 ASP A N 1
ATOM 1491 C CA . ASP A 1 190 ? 3.862 1.364 17.324 1.00 84.38 190 ASP A CA 1
ATOM 1492 C C . ASP A 1 190 ? 4.498 2.443 16.425 1.00 84.38 190 ASP A C 1
ATOM 1494 O O . ASP A 1 190 ? 4.406 3.635 16.731 1.00 84.38 190 ASP A O 1
ATOM 1498 N N . ALA A 1 191 ? 5.124 2.038 15.312 1.00 85.81 191 ALA A N 1
ATOM 1499 C CA . ALA A 1 191 ? 5.699 2.946 14.319 1.00 85.81 191 ALA A CA 1
ATOM 1500 C C . ALA A 1 191 ? 4.639 3.584 13.398 1.00 85.81 191 ALA A C 1
ATOM 1502 O O . ALA A 1 191 ? 4.952 4.519 12.660 1.00 85.81 191 ALA A O 1
ATOM 1503 N N . GLY A 1 192 ? 3.394 3.106 13.458 1.00 90.75 192 GLY A N 1
ATOM 1504 C CA . GLY A 1 192 ? 2.276 3.555 12.639 1.00 90.75 192 GLY A CA 1
ATOM 1505 C C . GLY A 1 192 ? 1.763 2.468 11.699 1.00 90.75 192 GLY A C 1
ATOM 1506 O O . GLY A 1 192 ? 1.985 1.273 11.905 1.00 90.75 192 GLY A O 1
ATOM 1507 N N . LEU A 1 193 ? 1.045 2.915 10.670 1.00 93.56 193 LEU A N 1
ATOM 1508 C CA . LEU A 1 193 ? 0.424 2.079 9.652 1.00 93.56 193 LEU A CA 1
ATOM 1509 C C . LEU A 1 193 ? 1.308 2.021 8.403 1.00 93.56 193 LEU A C 1
ATOM 1511 O O . LEU A 1 193 ? 1.717 3.063 7.882 1.00 93.56 193 LEU A O 1
ATOM 1515 N N . SER A 1 194 ? 1.544 0.820 7.890 1.00 94.06 194 SER A N 1
ATOM 1516 C CA . SER A 1 194 ? 2.151 0.570 6.584 1.00 94.06 194 SER A CA 1
ATOM 1517 C C . SER A 1 194 ? 1.212 -0.246 5.696 1.00 94.06 194 SER A C 1
ATOM 1519 O O . SER A 1 194 ? 0.332 -0.958 6.182 1.00 94.06 194 SER A O 1
ATOM 1521 N N . ILE A 1 195 ? 1.395 -0.115 4.383 1.00 93.81 195 ILE A N 1
ATOM 1522 C CA . ILE A 1 195 ? 0.666 -0.875 3.359 1.00 93.81 195 ILE A CA 1
ATOM 1523 C C . ILE A 1 195 ? 1.598 -1.973 2.860 1.00 93.81 195 ILE A C 1
ATOM 1525 O O . ILE A 1 195 ? 2.763 -1.688 2.596 1.00 93.81 195 ILE A O 1
ATOM 1529 N N . ALA A 1 196 ? 1.111 -3.204 2.736 1.00 92.69 196 ALA A N 1
ATOM 1530 C CA . ALA A 1 196 ? 1.942 -4.354 2.389 1.00 92.69 196 ALA A CA 1
ATOM 1531 C C . ALA A 1 196 ? 2.587 -4.240 1.003 1.00 92.69 196 ALA A C 1
ATOM 1533 O O . ALA A 1 196 ? 3.730 -4.643 0.844 1.00 92.69 196 ALA A O 1
ATOM 1534 N N . SER A 1 197 ? 1.886 -3.662 0.024 1.00 89.06 197 SER A N 1
ATOM 1535 C CA . SER A 1 197 ? 2.409 -3.461 -1.334 1.00 89.06 197 SER A CA 1
ATOM 1536 C C . SER A 1 197 ? 3.499 -2.390 -1.429 1.00 89.06 197 SER A C 1
ATOM 1538 O O . SER A 1 197 ? 4.236 -2.336 -2.411 1.00 89.06 197 SER A O 1
ATOM 1540 N N . ARG A 1 198 ? 3.618 -1.512 -0.430 1.00 90.88 198 ARG A N 1
ATOM 1541 C CA . ARG A 1 198 ? 4.420 -0.293 -0.538 1.00 90.88 198 ARG A CA 1
ATOM 1542 C C . ARG A 1 198 ? 5.924 -0.586 -0.545 1.00 90.88 198 ARG A C 1
ATOM 1544 O O . ARG A 1 198 ? 6.461 -1.070 0.444 1.00 90.88 198 ARG A O 1
ATOM 1551 N N . GLY A 1 199 ? 6.610 -0.168 -1.608 1.00 90.06 199 GLY A N 1
ATOM 1552 C CA . GLY A 1 199 ? 8.046 -0.374 -1.824 1.00 90.06 199 GLY A CA 1
ATOM 1553 C C . GLY A 1 199 ? 8.404 -1.722 -2.458 1.00 90.06 199 GLY A C 1
ATOM 1554 O O . GLY A 1 199 ? 9.567 -1.959 -2.776 1.00 90.06 199 GLY A O 1
ATOM 1555 N N . GLU A 1 200 ? 7.427 -2.598 -2.690 1.00 92.50 200 GLU A N 1
ATOM 1556 C CA . GLU A 1 200 ? 7.685 -3.955 -3.176 1.00 92.50 200 GLU A CA 1
ATOM 1557 C C . GLU A 1 200 ? 8.152 -3.992 -4.639 1.00 92.50 200 GLU A C 1
ATOM 1559 O O . GLU A 1 200 ? 8.893 -4.898 -5.026 1.00 92.50 200 GLU A O 1
ATOM 1564 N N . SER A 1 201 ? 7.790 -2.994 -5.457 1.00 89.44 201 SER A N 1
ATOM 1565 C CA . SER A 1 201 ? 8.260 -2.913 -6.851 1.00 89.44 201 SER A CA 1
ATOM 1566 C C . SER A 1 201 ? 9.785 -2.777 -6.963 1.00 89.44 201 SER A C 1
ATOM 1568 O O . SER A 1 201 ? 10.379 -3.360 -7.875 1.00 89.44 201 SER A O 1
ATOM 1570 N N . GLU A 1 202 ? 10.426 -2.069 -6.025 1.00 92.12 202 GLU A N 1
ATOM 1571 C CA . GLU A 1 202 ? 11.886 -1.925 -5.948 1.00 92.12 202 GLU A CA 1
ATOM 1572 C C . GLU A 1 202 ? 12.546 -3.263 -5.587 1.00 92.12 202 GLU A C 1
ATOM 1574 O O . GLU A 1 202 ? 13.492 -3.693 -6.247 1.00 92.12 202 GLU A O 1
ATOM 1579 N N . GLY A 1 203 ? 12.000 -3.971 -4.592 1.00 89.94 203 GLY A N 1
ATOM 1580 C CA . GLY A 1 203 ? 12.490 -5.293 -4.191 1.00 89.94 203 GLY A CA 1
ATOM 1581 C C . GLY A 1 203 ? 12.425 -6.316 -5.330 1.00 89.94 203 GLY A C 1
ATOM 1582 O O . GLY A 1 203 ? 13.399 -7.030 -5.584 1.00 89.94 203 GLY A O 1
ATOM 1583 N N . LEU A 1 204 ? 11.311 -6.338 -6.068 1.00 89.50 204 LEU A N 1
ATOM 1584 C CA . LEU A 1 204 ? 11.145 -7.179 -7.256 1.00 89.50 204 LEU A CA 1
ATOM 1585 C C . LEU A 1 204 ? 12.157 -6.831 -8.355 1.00 89.50 204 LEU A C 1
ATOM 1587 O O . LEU A 1 204 ? 12.743 -7.724 -8.969 1.00 89.50 204 LEU A O 1
ATOM 1591 N N . PHE A 1 205 ? 12.379 -5.540 -8.606 1.00 91.75 205 PHE A N 1
ATOM 1592 C CA . PHE A 1 205 ? 13.343 -5.087 -9.605 1.00 91.75 205 PHE A CA 1
ATOM 1593 C C . PHE A 1 205 ? 14.772 -5.519 -9.259 1.00 91.75 205 PHE A C 1
ATOM 1595 O O . PHE A 1 205 ? 15.473 -6.082 -10.104 1.00 91.75 205 PHE A O 1
ATOM 1602 N N . GLU A 1 206 ? 15.192 -5.335 -8.007 1.00 92.06 206 GLU A N 1
ATOM 1603 C CA . GLU A 1 206 ? 16.513 -5.767 -7.552 1.00 92.06 206 GLU A CA 1
ATOM 1604 C C . GLU A 1 206 ? 16.671 -7.291 -7.613 1.00 92.06 206 GLU A C 1
ATOM 1606 O O . GLU A 1 206 ? 17.730 -7.795 -7.997 1.00 92.06 206 GLU A O 1
ATOM 1611 N N . GLN A 1 207 ? 15.623 -8.062 -7.317 1.00 88.75 207 GLN A N 1
ATOM 1612 C CA . GLN A 1 207 ? 15.652 -9.516 -7.482 1.00 88.75 207 GLN A CA 1
ATOM 1613 C C . GLN A 1 207 ? 15.886 -9.925 -8.944 1.00 88.75 207 GLN A C 1
ATOM 1615 O O . GLN A 1 207 ? 16.694 -10.823 -9.214 1.00 88.75 207 GLN A O 1
ATOM 1620 N N . VAL A 1 208 ? 15.223 -9.261 -9.895 1.00 89.12 208 VAL A N 1
ATOM 1621 C CA . VAL A 1 208 ? 15.4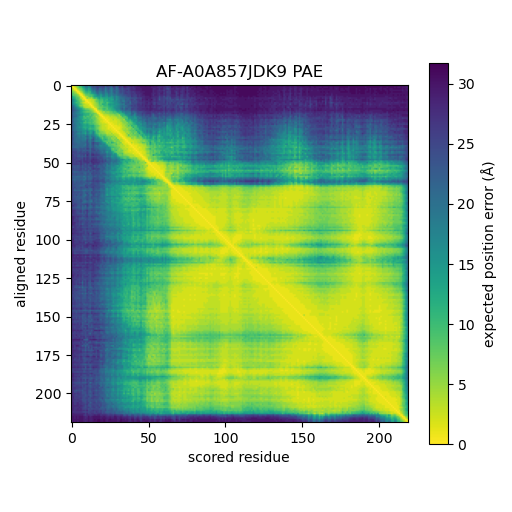25 -9.517 -11.328 1.00 89.12 208 VAL A CA 1
ATOM 1622 C C . VAL A 1 208 ? 16.831 -9.122 -11.761 1.00 89.12 208 VAL A C 1
ATOM 1624 O O . VAL A 1 208 ? 17.510 -9.926 -12.399 1.00 89.12 208 VAL A O 1
ATOM 1627 N N . LYS A 1 209 ? 17.325 -7.948 -11.354 1.00 88.19 209 LYS A N 1
ATOM 1628 C CA . LYS A 1 209 ? 18.703 -7.525 -11.645 1.00 88.19 209 LYS A CA 1
ATOM 1629 C C . LYS A 1 209 ? 19.733 -8.529 -11.142 1.00 88.19 209 LYS A C 1
ATOM 1631 O O . LYS A 1 209 ? 20.639 -8.888 -11.888 1.00 88.19 209 LYS A O 1
ATOM 1636 N N . ASN A 1 210 ? 19.573 -9.018 -9.914 1.00 88.62 210 ASN A N 1
ATOM 1637 C CA . ASN A 1 210 ? 20.437 -10.054 -9.350 1.00 88.62 210 ASN A CA 1
ATOM 1638 C C . ASN A 1 210 ? 20.374 -11.356 -10.162 1.00 88.62 210 ASN A C 1
ATOM 1640 O O . ASN A 1 210 ? 21.406 -11.948 -10.469 1.00 88.62 210 ASN A O 1
ATOM 1644 N N . THR A 1 211 ? 19.170 -11.788 -10.542 1.00 87.62 211 THR A N 1
ATOM 1645 C CA . THR A 1 211 ? 18.956 -13.028 -11.307 1.00 87.62 211 THR A CA 1
ATOM 1646 C C . THR A 1 211 ? 19.578 -12.957 -12.703 1.00 87.62 211 THR A C 1
ATOM 1648 O O . THR A 1 211 ? 20.136 -13.941 -13.183 1.00 87.62 211 THR A O 1
ATOM 1651 N N . LEU A 1 212 ? 19.520 -11.784 -13.334 1.00 84.38 212 LEU A N 1
ATOM 1652 C CA . LEU A 1 212 ? 20.065 -11.525 -14.667 1.00 84.38 212 LEU A CA 1
ATOM 1653 C C . LEU A 1 212 ? 21.543 -11.091 -14.654 1.00 84.38 212 LEU A C 1
ATOM 1655 O O . LEU A 1 212 ? 22.120 -10.869 -15.715 1.00 84.38 212 LEU A O 1
ATOM 1659 N N . GLY A 1 213 ? 22.171 -10.969 -13.478 1.00 84.75 213 GLY A N 1
ATOM 1660 C CA . GLY A 1 213 ? 23.567 -10.537 -13.351 1.00 84.75 213 GLY A CA 1
ATOM 1661 C C . GLY A 1 213 ? 23.807 -9.070 -13.732 1.00 84.75 213 GLY A C 1
ATOM 1662 O O . GLY A 1 213 ? 24.903 -8.717 -14.157 1.00 84.75 213 GLY A O 1
ATOM 1663 N N . LEU A 1 214 ? 22.788 -8.219 -13.592 1.00 80.88 214 LEU A N 1
ATOM 1664 C CA . LEU A 1 214 ? 22.817 -6.790 -13.934 1.00 80.88 214 LEU A CA 1
ATOM 1665 C C . LEU A 1 214 ? 23.277 -5.898 -12.772 1.00 80.88 214 LEU A C 1
ATOM 1667 O O . LEU A 1 214 ? 23.320 -4.675 -12.909 1.00 80.88 214 LEU A O 1
ATOM 1671 N N . THR A 1 215 ? 23.597 -6.472 -11.612 1.00 73.31 215 THR A N 1
ATOM 1672 C CA . THR A 1 215 ? 24.196 -5.711 -10.515 1.00 73.31 215 THR A CA 1
ATOM 1673 C C . THR A 1 215 ? 25.620 -5.334 -10.885 1.00 73.31 215 THR A C 1
ATOM 1675 O O . THR A 1 215 ? 26.473 -6.203 -11.059 1.00 73.31 215 THR A O 1
ATOM 1678 N N . SER A 1 216 ? 25.881 -4.035 -10.991 1.00 55.59 216 SER A N 1
ATOM 1679 C CA . SER A 1 216 ? 27.233 -3.506 -11.106 1.00 55.59 216 SER A CA 1
ATOM 1680 C C . SER A 1 216 ? 28.065 -3.982 -9.914 1.00 55.59 216 SER A C 1
ATOM 1682 O O . SER A 1 216 ? 27.789 -3.591 -8.780 1.00 55.59 216 SER A O 1
ATOM 1684 N N . GLU A 1 217 ? 29.077 -4.816 -10.173 1.00 45.25 217 GLU A N 1
ATOM 1685 C CA . GLU A 1 217 ? 30.238 -4.909 -9.289 1.00 45.25 217 GLU A CA 1
ATOM 1686 C C . GLU A 1 217 ? 30.737 -3.477 -9.055 1.00 45.25 217 GLU A C 1
ATOM 1688 O O . GLU A 1 217 ? 31.002 -2.739 -10.008 1.00 45.25 217 GLU A O 1
ATOM 1693 N N . GLU A 1 218 ? 30.797 -3.065 -7.789 1.00 44.62 218 GLU A N 1
ATOM 1694 C CA . GLU A 1 218 ? 31.477 -1.838 -7.388 1.00 44.62 218 GLU A CA 1
ATOM 1695 C C . GLU A 1 218 ? 32.905 -1.858 -7.959 1.00 44.62 218 GLU A C 1
ATOM 1697 O O . GLU A 1 218 ? 33.674 -2.785 -7.689 1.00 44.62 218 GLU A O 1
ATOM 1702 N N . ALA A 1 219 ? 33.257 -0.836 -8.740 1.00 33.50 219 ALA A N 1
ATOM 1703 C CA . ALA A 1 219 ? 34.625 -0.544 -9.158 1.00 33.50 219 ALA A CA 1
ATOM 1704 C C . ALA A 1 219 ? 35.004 0.877 -8.737 1.00 33.50 219 ALA A C 1
ATOM 1706 O O . ALA A 1 219 ? 34.204 1.805 -9.005 1.00 33.50 219 ALA A O 1
#

Secondary structure (DSSP, 8-state):
---------HHHHTT-HHHHHHHHHHHHHHHHHHHHHHHHHHHHHHHHT-HHHHHHHHHHTTTS--HHHHHHHHHHHHHHHHHHHHHHHHHTT--S-EEEEEETTEEEEE-SS-TT-HHHHHHHHHHHH-HHHHHHHHHHHHHHHHHHHHHHHHHHHHHHHTT--HHHHHHHHHHHHHHHTT--EEEEETTEEEETTTTHHHHHHHHHHHHTT-S----

Organism: NCBI:txid197222

Nearest PDB structures (foldseek):
  8b42-assembly1_F  TM=2.538E-01  e=9.679E+00  Mus musculus

Foldseek 3Di:
DDDPPPPDDPVVLVPDPVVNVVVVVVVVVVVVVLVVVLLVVCVVCVVVVVNVVNLVCQPVCVSVHHLVNLVVVLVVLQVVLQVVLQVLCVVLVNQDKWKFAADPLFTAIADPVCRPRPSRVVSSVVRVVCVVSSVSLVSSLSSQLSSLLSLLVVLLVVCVVVVNDPVLSVVLSVVLNVVSVVQRMWMQHNVTIDGRSHPVSVVSSVVSCVVVVVDDDDD

Mean predicted aligned error: 11.72 Å

Sequence (219 aa):
MQIQQSKTSLFDYLNNTSDADAALQSVVDAQKNNLYAGLSDVENNLATGNIDDALERLKSGENGVNLKTLDNMLSFNMRGVTEDLTDRAKDLGLTFDVKLTQVDGAWVVSSEHAPEHKGLAQLQQYLDRNPKLQSKLDDLNSLSEFYELGQSQEYAKELQAADVHEDDVVTYLTQSREYLFSLDSFYLSDAGLSIASRGESEGLFEQVKNTLGLTSEEA

pLDDT: mean 75.41, std 19.1, range [27.56, 96.38]

Solvent-accessible surface area (backbone atoms only — not comparable to full-atom values): 12281 Å² total; per-residue (Å²): 134,85,80,82,76,84,84,73,54,79,71,61,48,77,76,36,73,75,60,36,53,54,49,48,49,50,51,52,50,52,48,48,52,52,47,51,51,51,44,51,52,39,53,51,24,54,77,70,66,44,44,67,62,45,50,50,36,30,74,69,35,77,76,75,38,34,70,68,55,48,51,50,49,50,57,58,59,43,50,62,52,28,52,53,52,39,52,51,33,53,78,45,67,51,89,56,62,32,37,35,34,67,52,98,89,38,78,43,58,46,34,91,84,55,69,84,42,68,37,47,60,53,49,34,54,51,49,73,74,29,64,70,56,49,52,48,50,52,53,50,50,54,52,42,42,53,45,33,51,53,48,39,57,53,52,40,52,51,40,52,74,69,71,48,56,67,72,58,45,52,48,50,52,52,52,49,52,58,52,40,73,67,35,60,34,35,42,36,38,98,94,32,63,46,55,60,34,64,69,44,41,58,57,54,49,51,52,50,30,58,75,72,67,66,62,77,76,90,125